Protein AF-A0A0J9XE32-F1 (afdb_monomer)

Foldseek 3Di:
DDDDQDDLVVQVVLQVLLAAQDDDLVLVVQLQVQLLVLVLVDPWKKWKWKAFLVRHTSDTDISDPDDDVVNVLQQQQQFVVCSVPVGGLCSVLSVQVVVVHDPCRVPVDPPNSSHGSFAQWGFHHHPPDPGGGIIIGMGIDHRNVSNVSSSVSSNVSCVVPPDDPPPPDPPPDPDDDDD

Secondary structure (DSSP, 8-state):
----PPPHHHHHHHHHHT-BS---HHHHHHHHHHHHHHHTTSSS--EEEEEETT--EEEEEESSTT--HHHHHHHHHHHHHHHHHSS-HHHHHHHHHHHT--HHHHHT-S-GGG---SS-EEEE-BTT-SS--EEEEEESS-HHHHHHHHHHHHHHHHHHHSPPP--------------

Structure (mmCIF, N/CA/C/O backbone):
data_AF-A0A0J9XE32-F1
#
_entry.id   AF-A0A0J9XE32-F1
#
loop_
_atom_site.group_PDB
_atom_site.id
_atom_site.type_symbol
_atom_site.label_atom_id
_atom_site.label_alt_id
_atom_site.label_comp_id
_atom_site.label_asym_id
_atom_site.label_entity_id
_atom_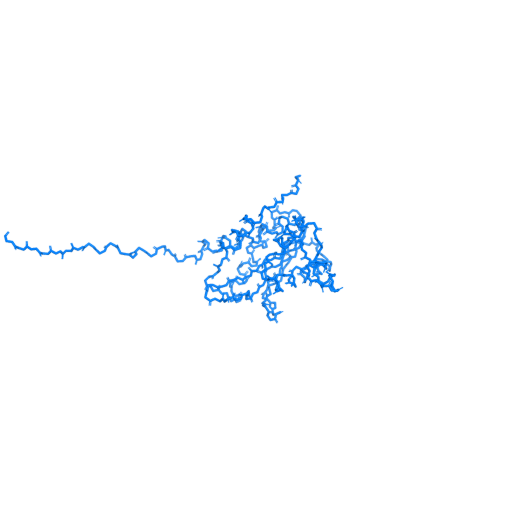site.label_seq_id
_atom_site.pdbx_PDB_ins_code
_atom_site.Cartn_x
_atom_site.Cartn_y
_atom_site.Cartn_z
_atom_site.occupancy
_atom_site.B_iso_or_equiv
_atom_site.auth_seq_id
_atom_site.auth_comp_id
_atom_site.auth_asym_id
_atom_site.auth_atom_id
_atom_site.pdbx_PDB_model_num
ATOM 1 N N . MET A 1 1 ? -7.257 -19.155 -11.453 1.00 47.78 1 MET A N 1
ATOM 2 C CA . MET A 1 1 ? -7.876 -17.815 -11.567 1.00 47.78 1 MET A CA 1
ATOM 3 C C . MET A 1 1 ? -6.963 -16.941 -12.404 1.00 47.78 1 MET A C 1
ATOM 5 O O . MET A 1 1 ? -5.784 -16.857 -12.076 1.00 47.78 1 MET A O 1
ATOM 9 N N . SER A 1 2 ? -7.477 -16.369 -13.491 1.00 56.41 2 SER A N 1
ATOM 10 C CA . SER A 1 2 ? -6.761 -15.374 -14.296 1.00 56.41 2 SER A CA 1
ATOM 11 C C . SER A 1 2 ? -6.426 -14.144 -13.448 1.00 56.41 2 SER A C 1
ATOM 13 O O . SER A 1 2 ? -7.140 -13.831 -12.496 1.00 56.41 2 SER A O 1
ATOM 15 N N . VAL A 1 3 ? -5.322 -13.470 -13.774 1.00 61.78 3 VAL A N 1
ATOM 16 C CA . VAL A 1 3 ? -4.983 -12.165 -13.189 1.00 61.78 3 VAL A CA 1
ATOM 17 C C . VAL A 1 3 ? -6.120 -11.203 -13.528 1.00 61.78 3 VAL A C 1
ATOM 19 O O . VAL A 1 3 ? -6.464 -11.070 -14.702 1.00 61.78 3 VAL A O 1
ATOM 22 N N . VAL A 1 4 ? -6.711 -10.560 -12.522 1.00 79.94 4 VAL A N 1
ATOM 23 C CA . VAL A 1 4 ? -7.659 -9.468 -12.762 1.00 79.94 4 VAL A CA 1
ATOM 24 C C . VAL A 1 4 ? -6.835 -8.209 -13.009 1.00 79.94 4 VAL A C 1
ATOM 26 O O . VAL A 1 4 ? -6.137 -7.745 -12.109 1.00 79.94 4 VAL A O 1
ATOM 29 N N . ASP A 1 5 ? -6.870 -7.682 -14.232 1.00 83.50 5 ASP A N 1
ATOM 30 C CA . ASP A 1 5 ? -6.337 -6.347 -14.512 1.00 83.50 5 ASP A CA 1
ATOM 31 C C . ASP A 1 5 ? -7.473 -5.338 -14.318 1.00 83.50 5 ASP A C 1
ATOM 33 O O . ASP A 1 5 ? -8.546 -5.485 -14.906 1.00 83.50 5 ASP A O 1
ATOM 37 N N . PHE A 1 6 ? -7.269 -4.354 -13.444 1.00 91.44 6 PHE A N 1
ATOM 38 C CA . PHE A 1 6 ? -8.257 -3.304 -13.218 1.00 91.44 6 PHE A CA 1
ATOM 39 C C . PHE A 1 6 ? -8.023 -2.148 -14.181 1.00 91.44 6 PHE A C 1
ATOM 41 O O . PHE A 1 6 ? -6.897 -1.680 -14.358 1.00 91.44 6 PHE A O 1
ATOM 48 N N . GLU A 1 7 ? -9.113 -1.630 -14.738 1.00 95.75 7 GLU A N 1
ATOM 49 C CA . GLU A 1 7 ? -9.101 -0.381 -15.489 1.00 95.75 7 GLU A CA 1
ATOM 50 C C . GLU A 1 7 ? -8.669 0.797 -14.597 1.00 95.75 7 GLU A C 1
ATOM 52 O O . GLU A 1 7 ? -8.909 0.807 -13.387 1.00 95.75 7 GLU A O 1
ATOM 57 N N . LEU A 1 8 ? -8.043 1.818 -15.194 1.00 97.62 8 LEU A N 1
ATOM 58 C CA . LEU A 1 8 ? -7.530 2.977 -14.447 1.00 97.62 8 LEU A CA 1
ATOM 59 C C . LEU A 1 8 ? -8.635 3.690 -13.662 1.00 97.62 8 LEU A C 1
ATOM 61 O O . LEU A 1 8 ? -8.416 4.010 -12.499 1.00 97.62 8 LEU A O 1
ATOM 65 N N . ASP A 1 9 ? -9.829 3.826 -14.240 1.00 97.88 9 ASP A N 1
ATOM 66 C CA . ASP A 1 9 ? -10.981 4.459 -13.588 1.00 97.88 9 ASP A CA 1
ATOM 67 C C . ASP A 1 9 ? -11.441 3.696 -12.334 1.00 97.88 9 ASP A C 1
ATOM 69 O O . ASP A 1 9 ? -11.928 4.293 -11.374 1.00 97.88 9 ASP A O 1
ATOM 73 N N . VAL A 1 10 ? -11.277 2.368 -12.315 1.00 97.81 10 VAL A N 1
ATOM 74 C CA . VAL A 1 10 ? -11.580 1.539 -11.138 1.00 97.81 10 VAL A CA 1
ATOM 75 C C . VAL A 1 10 ? -10.552 1.802 -10.043 1.00 97.81 10 VAL A C 1
ATOM 77 O O . VAL A 1 10 ? -10.911 2.019 -8.888 1.00 97.81 10 VAL A O 1
ATOM 80 N N . LEU A 1 11 ? -9.270 1.847 -10.405 1.00 98.19 11 LEU A N 1
ATOM 81 C CA . LEU A 1 11 ? -8.189 2.146 -9.465 1.00 98.19 11 LEU A CA 1
ATOM 82 C C . LEU A 1 11 ? -8.252 3.593 -8.945 1.00 98.19 11 LEU A C 1
ATOM 84 O O . LEU A 1 11 ? -7.931 3.835 -7.783 1.00 98.19 11 LEU A O 1
ATOM 88 N N . A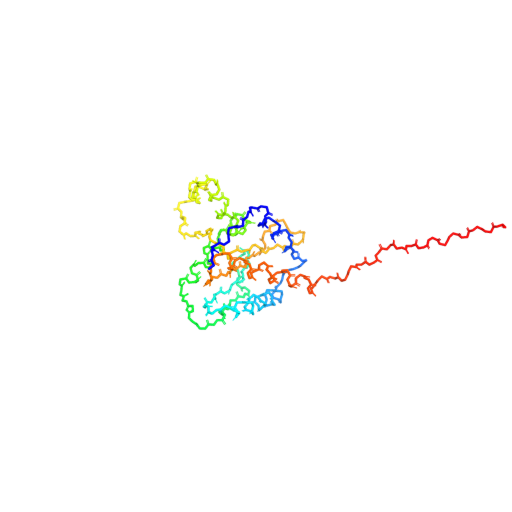SP A 1 12 ? -8.707 4.542 -9.767 1.00 98.12 12 ASP A N 1
ATOM 89 C CA . ASP A 1 12 ? -9.006 5.914 -9.348 1.00 98.12 12 ASP A CA 1
ATOM 90 C C . ASP A 1 12 ? -10.110 5.947 -8.291 1.00 98.12 12 ASP A C 1
ATOM 92 O O . ASP A 1 12 ? -9.919 6.551 -7.233 1.00 98.12 12 ASP A O 1
ATOM 96 N N . LYS A 1 13 ? -11.220 5.237 -8.522 1.00 98.38 13 LYS A N 1
ATOM 97 C CA . LYS A 1 13 ? -12.291 5.107 -7.524 1.00 98.38 13 LYS A CA 1
ATOM 98 C C . LYS A 1 13 ? -11.789 4.474 -6.233 1.00 98.38 13 LYS A C 1
ATOM 100 O O . LYS A 1 13 ? -12.100 4.981 -5.160 1.00 98.38 13 LYS A O 1
ATOM 105 N N . HIS A 1 14 ? -10.966 3.425 -6.323 1.00 98.44 14 HIS A N 1
ATOM 106 C CA . HIS A 1 14 ? -10.387 2.795 -5.137 1.00 98.44 14 HIS A CA 1
ATOM 107 C C . HIS A 1 14 ? -9.630 3.808 -4.271 1.00 98.44 14 HIS A C 1
ATOM 109 O O . HIS A 1 14 ? -9.852 3.860 -3.067 1.00 98.44 14 HIS A O 1
ATOM 115 N N . GLU A 1 15 ? -8.767 4.632 -4.872 1.00 98.31 15 GLU A N 1
ATOM 116 C CA . GLU A 1 15 ? -7.989 5.635 -4.136 1.00 98.31 15 GLU A CA 1
ATOM 117 C C . GLU A 1 15 ? -8.839 6.812 -3.614 1.00 98.31 15 GLU A C 1
ATOM 119 O O . GLU A 1 15 ? -8.505 7.387 -2.576 1.00 98.31 15 GLU A O 1
ATOM 124 N N . GLN A 1 16 ? -9.926 7.174 -4.307 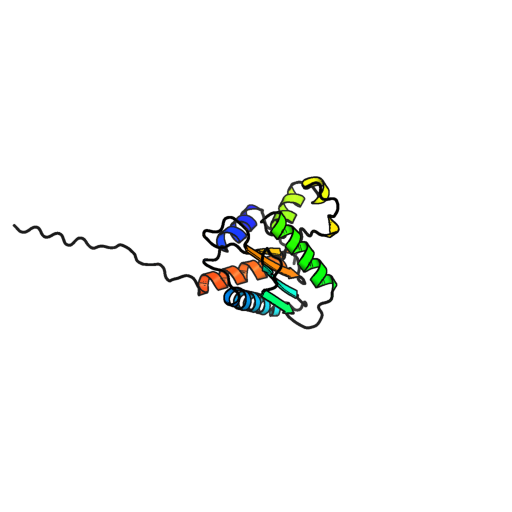1.00 97.44 16 GLN A N 1
ATOM 125 C CA . GLN A 1 16 ? -10.847 8.249 -3.903 1.00 97.44 16 GLN A CA 1
ATOM 126 C C . GLN A 1 16 ? -11.770 7.841 -2.746 1.00 97.44 16 GLN A C 1
ATOM 128 O O . GLN A 1 16 ? -12.047 8.652 -1.862 1.00 97.44 16 GLN A O 1
ATOM 133 N N . GLU A 1 17 ? -12.233 6.590 -2.729 1.00 97.88 17 GLU A N 1
ATOM 134 C CA . GLU A 1 17 ? -13.123 6.056 -1.689 1.00 97.88 17 GLU A CA 1
ATOM 135 C C . GLU A 1 17 ? -12.416 5.843 -0.342 1.00 97.88 17 GLU A C 1
ATOM 137 O O . GLU A 1 17 ? -13.078 5.710 0.686 1.00 97.88 17 GLU A O 1
ATOM 142 N N . THR A 1 18 ? -11.080 5.817 -0.326 1.00 98.06 18 THR A N 1
ATOM 143 C CA . THR A 1 18 ? -10.280 5.464 0.856 1.00 98.06 18 THR A CA 1
ATOM 144 C C . THR A 1 18 ? -9.546 6.644 1.501 1.00 98.06 18 THR A C 1
ATOM 146 O O . THR A 1 18 ? -8.481 6.468 2.093 1.00 98.06 18 THR A O 1
ATOM 149 N N . ILE A 1 19 ? -10.072 7.865 1.377 1.00 98.06 19 ILE A N 1
ATOM 150 C CA . ILE A 1 19 ? -9.506 9.049 2.046 1.00 98.06 19 ILE A CA 1
ATOM 151 C C . ILE A 1 19 ? -9.949 9.067 3.516 1.00 98.06 19 ILE A C 1
ATOM 153 O O . ILE A 1 19 ? -11.142 9.169 3.811 1.00 98.06 19 ILE A O 1
ATOM 157 N N . LEU A 1 20 ? -8.984 9.013 4.436 1.00 98.06 20 LEU A N 1
ATOM 158 C CA . LEU A 1 20 ? -9.222 8.998 5.881 1.00 98.06 20 LEU A CA 1
ATOM 159 C C . LEU A 1 20 ? -9.564 10.398 6.419 1.00 98.06 20 LEU A C 1
ATOM 161 O O . LEU A 1 20 ? -9.166 11.419 5.856 1.00 98.06 20 LEU A O 1
ATOM 165 N N . SER A 1 21 ? -10.284 10.458 7.539 1.00 96.81 21 SER A N 1
ATOM 166 C CA . SER A 1 21 ? -10.531 11.702 8.285 1.00 96.81 21 SER A CA 1
ATOM 167 C C . SER A 1 21 ? -9.322 12.132 9.123 1.00 96.81 21 SER A C 1
ATOM 169 O O . SER A 1 21 ? -9.065 13.325 9.253 1.00 96.81 21 SER A O 1
ATOM 171 N N . SER A 1 22 ? -8.565 11.173 9.656 1.00 96.81 22 SER A N 1
ATOM 172 C CA . SER A 1 22 ? -7.325 11.371 10.410 1.00 96.81 22 SER A CA 1
ATOM 173 C C . SER A 1 22 ? -6.402 10.158 10.240 1.00 96.81 22 SER A C 1
ATOM 175 O O . SER A 1 22 ? -6.826 9.099 9.773 1.00 96.81 22 SER A O 1
ATOM 177 N N . PHE A 1 23 ? -5.122 10.307 10.586 1.00 98.06 23 PHE A N 1
ATOM 178 C CA . PHE A 1 23 ? -4.164 9.202 10.580 1.00 98.06 23 PHE A CA 1
ATOM 179 C C . PHE A 1 23 ? -3.138 9.375 11.704 1.00 98.06 23 PHE A C 1
ATOM 181 O O . PHE A 1 23 ? -2.449 10.391 11.768 1.00 98.06 23 PHE A O 1
ATOM 188 N N . ASN A 1 24 ? -3.050 8.388 12.595 1.00 97.44 24 ASN A N 1
ATOM 189 C CA . ASN A 1 24 ? -2.104 8.335 13.710 1.00 97.44 24 ASN A CA 1
ATOM 190 C C . ASN A 1 24 ? -1.646 6.877 13.948 1.00 97.44 24 ASN A C 1
ATOM 192 O O . ASN A 1 24 ? -1.938 5.991 13.142 1.00 97.44 24 ASN A O 1
ATOM 196 N N . ALA A 1 25 ? -0.912 6.629 15.037 1.00 98.12 25 ALA A N 1
ATOM 197 C CA . ALA A 1 25 ? -0.419 5.294 15.376 1.00 98.12 25 ALA A CA 1
ATOM 198 C C . ALA A 1 25 ? -1.550 4.275 15.627 1.00 98.12 25 ALA A C 1
ATOM 200 O O . ALA A 1 25 ? -1.446 3.146 15.151 1.00 98.12 25 ALA A O 1
ATOM 201 N N . ASP A 1 26 ? -2.638 4.674 16.292 1.00 98.31 26 ASP A N 1
ATOM 202 C CA . ASP A 1 26 ? -3.784 3.797 16.573 1.00 98.31 26 ASP A CA 1
ATOM 203 C C . ASP A 1 26 ? -4.501 3.396 15.279 1.00 98.31 26 ASP A C 1
ATOM 205 O O . ASP A 1 26 ? -4.731 2.211 15.032 1.00 98.31 26 ASP A O 1
ATOM 209 N N . VAL A 1 27 ? -4.750 4.371 14.391 1.00 98.44 27 VAL A N 1
ATOM 210 C CA . VAL A 1 27 ? -5.319 4.129 13.054 1.00 98.44 27 VAL A CA 1
ATOM 211 C C . VAL A 1 27 ? -4.439 3.162 12.260 1.00 98.44 27 VAL A C 1
ATOM 213 O O . VAL A 1 27 ? -4.942 2.236 11.625 1.00 98.44 27 VAL A O 1
ATOM 216 N N . ALA A 1 28 ? -3.116 3.347 12.295 1.00 98.69 28 ALA A N 1
ATOM 217 C CA . ALA A 1 28 ? -2.187 2.460 11.603 1.00 98.69 28 ALA A CA 1
ATOM 218 C C . ALA A 1 28 ? -2.181 1.042 12.191 1.00 98.69 28 ALA A C 1
ATOM 220 O O . ALA A 1 28 ? -2.134 0.075 11.429 1.00 98.69 28 ALA A O 1
ATOM 221 N N . PHE A 1 29 ? -2.248 0.896 13.515 1.00 98.75 29 PHE A N 1
ATOM 222 C CA . PHE A 1 29 ? -2.299 -0.413 14.163 1.00 98.75 29 PHE A CA 1
ATOM 223 C C . PHE A 1 29 ? -3.591 -1.169 13.831 1.00 98.75 29 PHE A C 1
ATOM 225 O O . PHE A 1 29 ? -3.540 -2.356 13.490 1.00 98.75 29 PHE A O 1
ATOM 232 N N . GLU A 1 30 ? -4.737 -0.486 13.863 1.00 98.56 30 GLU A N 1
ATOM 233 C CA . GLU A 1 30 ? -6.031 -1.073 13.507 1.00 98.56 30 GLU A CA 1
ATOM 234 C C . GLU A 1 30 ? -6.075 -1.470 12.026 1.00 98.56 30 GLU A C 1
ATOM 236 O O . GLU A 1 30 ? -6.360 -2.627 11.707 1.00 98.56 30 GLU A O 1
ATOM 241 N N . LEU A 1 31 ? -5.699 -0.561 11.118 1.00 98.62 31 LEU A N 1
ATOM 242 C CA . LEU A 1 31 ? -5.625 -0.854 9.683 1.00 98.62 31 LEU A CA 1
ATOM 243 C C . LEU A 1 31 ? -4.673 -2.014 9.387 1.00 98.62 31 LEU A C 1
ATOM 245 O O . LEU A 1 31 ? -5.030 -2.932 8.647 1.00 98.62 31 LEU A O 1
ATOM 249 N N . GLY A 1 32 ? -3.474 -2.006 9.972 1.00 98.81 32 GLY A N 1
ATOM 250 C CA . GLY A 1 32 ? -2.499 -3.083 9.807 1.00 98.81 32 GLY A CA 1
ATOM 251 C C . GLY A 1 32 ? -3.044 -4.434 10.270 1.00 98.81 32 GLY A C 1
ATOM 252 O O . GLY A 1 32 ? -2.855 -5.449 9.592 1.00 98.81 32 GLY A O 1
ATOM 253 N N . SER A 1 33 ? -3.784 -4.440 11.380 1.00 98.75 33 SER A N 1
ATOM 254 C CA . SER A 1 33 ? -4.437 -5.635 11.922 1.00 98.75 33 SER A CA 1
ATOM 255 C C . SER A 1 33 ? -5.572 -6.136 11.024 1.00 98.75 33 SER A C 1
ATOM 257 O O . SER A 1 33 ? -5.622 -7.334 10.736 1.00 98.75 33 SER A O 1
ATOM 259 N N . LEU A 1 34 ? -6.421 -5.240 10.508 1.00 98.69 34 LEU A N 1
ATOM 260 C CA . LEU A 1 34 ? -7.487 -5.574 9.555 1.00 98.69 34 LEU A CA 1
ATOM 261 C C . LEU A 1 34 ? -6.917 -6.180 8.268 1.00 98.69 34 LEU A C 1
ATOM 263 O O . LEU A 1 34 ? -7.382 -7.226 7.815 1.00 98.69 34 LEU A O 1
ATOM 267 N N . ILE A 1 35 ? -5.870 -5.574 7.701 1.00 98.88 35 ILE A N 1
ATOM 268 C CA . ILE A 1 35 ? -5.199 -6.104 6.504 1.00 98.88 35 ILE A CA 1
ATOM 269 C C . ILE A 1 35 ? -4.631 -7.491 6.796 1.00 98.88 35 ILE A C 1
ATOM 271 O O . ILE A 1 35 ? -4.832 -8.419 6.010 1.00 98.88 35 ILE A O 1
ATOM 275 N N . ARG A 1 36 ? -3.950 -7.659 7.938 1.00 98.62 36 ARG A N 1
ATOM 276 C CA . ARG A 1 36 ? -3.411 -8.960 8.339 1.00 98.62 36 ARG A CA 1
ATOM 277 C C . ARG A 1 36 ? -4.518 -10.007 8.444 1.00 98.62 36 ARG A C 1
ATOM 279 O O . ARG A 1 36 ? -4.318 -11.111 7.947 1.00 98.62 36 ARG A O 1
ATOM 286 N N . GLN A 1 37 ? -5.659 -9.672 9.048 1.00 98.38 37 GLN A N 1
ATOM 287 C CA . GLN A 1 37 ? -6.799 -10.578 9.175 1.00 98.38 37 GLN A CA 1
ATOM 288 C C . GLN A 1 37 ? -7.312 -11.035 7.805 1.00 98.38 37 GLN A C 1
ATOM 290 O O . GLN A 1 37 ? -7.447 -12.238 7.596 1.00 98.38 37 GLN A O 1
ATOM 295 N N . ARG A 1 38 ? -7.487 -10.118 6.845 1.00 98.19 38 ARG A N 1
ATOM 296 C CA . ARG A 1 38 ? -7.863 -10.477 5.462 1.00 98.19 38 ARG A CA 1
ATOM 297 C C . ARG A 1 38 ? -6.817 -11.375 4.800 1.00 98.19 38 ARG A C 1
ATOM 299 O O . ARG A 1 38 ? -7.151 -12.330 4.109 1.00 98.19 38 ARG A O 1
ATOM 306 N N . CYS A 1 39 ? -5.532 -11.120 5.049 1.00 98.25 39 CYS A N 1
ATOM 307 C CA . CYS A 1 39 ? -4.450 -11.949 4.514 1.00 98.25 39 CYS A CA 1
ATOM 308 C C . CYS A 1 39 ? -4.445 -13.386 5.076 1.00 98.25 39 CYS A C 1
ATOM 310 O O . CYS A 1 39 ? -3.826 -14.262 4.472 1.00 98.25 39 CYS A O 1
ATOM 312 N N . LEU A 1 40 ? -5.103 -13.659 6.211 1.00 97.75 40 LEU A N 1
ATOM 313 C CA . LEU A 1 40 ? -5.198 -15.016 6.767 1.00 97.75 40 LEU A CA 1
ATOM 314 C C . LEU A 1 40 ? -6.132 -15.929 5.961 1.00 97.75 40 LEU A C 1
ATOM 316 O O . LEU A 1 40 ? -5.977 -17.147 6.040 1.00 97.75 40 LEU A O 1
ATOM 320 N N . GLU A 1 41 ? -7.031 -15.368 5.150 1.00 96.69 41 GLU A N 1
ATOM 321 C CA . GLU A 1 41 ? -7.916 -16.125 4.252 1.00 96.69 41 GLU A CA 1
ATOM 322 C C . GLU A 1 41 ? -7.148 -16.804 3.101 1.00 96.69 41 GLU A C 1
ATOM 324 O O . GLU A 1 41 ? -7.624 -17.768 2.503 1.00 96.69 41 GLU A O 1
ATOM 329 N N . TYR A 1 42 ? -5.925 -16.346 2.819 1.00 96.88 42 TYR A N 1
ATOM 330 C CA . TYR A 1 42 ? -5.058 -16.873 1.767 1.00 96.88 42 TYR A CA 1
ATOM 331 C C . TYR A 1 42 ? -4.014 -17.820 2.341 1.00 96.88 42 TYR A C 1
ATOM 333 O O . TYR A 1 42 ? -3.427 -17.531 3.378 1.00 96.88 42 TYR A O 1
ATOM 341 N N . SER A 1 43 ? -3.717 -18.929 1.658 1.00 96.44 43 SER A N 1
ATOM 342 C CA . SER A 1 43 ? -2.738 -19.910 2.143 1.00 96.44 43 SER A CA 1
ATOM 343 C C . SER A 1 43 ? -1.287 -19.409 2.112 1.00 96.44 43 SER A C 1
ATOM 345 O O . SER A 1 43 ? -0.450 -19.928 2.856 1.00 96.44 43 SER A O 1
ATOM 347 N N . GLN A 1 44 ? -0.996 -18.403 1.285 1.00 97.31 44 GLN A N 1
ATOM 348 C CA . GLN A 1 44 ? 0.334 -17.842 1.068 1.00 97.31 44 GLN A CA 1
ATOM 349 C C . GLN A 1 44 ? 0.802 -16.951 2.238 1.00 97.31 44 GLN A C 1
ATOM 351 O O . GLN A 1 44 ? -0.007 -16.255 2.860 1.00 97.31 44 GLN A O 1
ATOM 356 N N . PRO A 1 45 ? 2.110 -16.940 2.551 1.00 97.81 45 PRO A N 1
ATOM 357 C CA . PRO A 1 45 ? 2.692 -16.009 3.510 1.00 97.81 45 PRO A CA 1
ATOM 358 C C . PRO A 1 45 ? 2.772 -14.589 2.941 1.00 97.81 45 PRO A C 1
ATOM 360 O O . PRO A 1 45 ? 3.198 -14.389 1.807 1.00 97.81 45 PRO A O 1
ATOM 363 N N . VAL A 1 46 ? 2.370 -13.601 3.744 1.00 98.50 46 VAL A N 1
ATOM 364 C CA . VAL A 1 46 ? 2.263 -12.195 3.331 1.00 98.50 46 VAL A CA 1
ATOM 365 C C . VAL A 1 46 ? 2.942 -11.286 4.347 1.00 98.50 46 VAL A C 1
ATOM 367 O O . VAL A 1 46 ? 2.728 -11.430 5.551 1.00 98.50 46 VAL A O 1
ATOM 370 N N . THR A 1 47 ? 3.723 -10.322 3.867 1.00 98.75 47 THR A N 1
ATOM 371 C CA . THR A 1 47 ? 4.276 -9.217 4.659 1.00 98.75 47 THR A CA 1
ATOM 372 C C . THR A 1 47 ? 3.396 -7.982 4.498 1.00 98.75 47 THR A C 1
ATOM 374 O O . THR A 1 47 ? 3.049 -7.614 3.376 1.00 98.75 47 THR A O 1
ATOM 377 N N . ILE A 1 48 ? 3.065 -7.331 5.612 1.00 98.81 48 ILE A N 1
ATOM 378 C CA . ILE A 1 48 ? 2.280 -6.097 5.686 1.00 98.81 48 ILE A CA 1
ATOM 37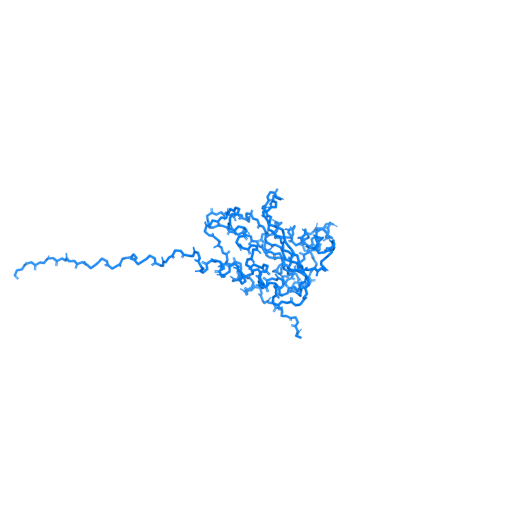9 C C . ILE A 1 48 ? 3.142 -5.020 6.335 1.00 98.81 48 ILE A C 1
ATOM 381 O O . ILE A 1 48 ? 3.771 -5.256 7.369 1.00 98.81 48 ILE A O 1
ATOM 385 N N . ASN A 1 49 ? 3.148 -3.823 5.759 1.00 98.81 49 ASN A N 1
ATOM 386 C CA . ASN A 1 49 ? 3.866 -2.689 6.307 1.00 98.81 49 ASN A CA 1
ATOM 387 C C . ASN A 1 49 ? 3.099 -1.377 6.128 1.00 98.81 49 ASN A C 1
ATOM 389 O O . ASN A 1 49 ? 2.538 -1.121 5.066 1.00 98.81 49 ASN A O 1
ATOM 393 N N . ILE A 1 50 ? 3.117 -0.536 7.160 1.00 98.88 50 ILE A N 1
ATOM 394 C CA . ILE A 1 50 ? 2.567 0.818 7.130 1.00 98.88 50 ILE A CA 1
ATOM 395 C C . ILE A 1 50 ? 3.660 1.775 7.582 1.00 98.88 50 ILE A C 1
ATOM 397 O O . ILE A 1 50 ? 4.195 1.638 8.685 1.00 98.88 50 ILE A O 1
ATOM 401 N N . THR A 1 51 ? 3.991 2.729 6.716 1.00 98.75 51 THR A N 1
ATOM 402 C CA . THR A 1 51 ? 5.115 3.650 6.904 1.00 98.75 51 THR A CA 1
ATOM 403 C C . THR A 1 51 ? 4.704 5.064 6.518 1.00 98.75 51 THR A C 1
ATOM 405 O O . THR A 1 51 ? 4.041 5.266 5.502 1.00 98.75 51 THR A O 1
ATOM 408 N N . LEU A 1 52 ? 5.082 6.050 7.325 1.00 98.56 52 LEU A N 1
ATOM 409 C CA . LEU A 1 52 ? 4.860 7.464 7.030 1.00 98.56 52 LEU A CA 1
ATOM 410 C C . LEU A 1 52 ? 5.708 7.949 5.849 1.00 98.56 52 LEU A C 1
ATOM 412 O O . LEU A 1 52 ? 6.723 7.351 5.496 1.00 98.56 52 LEU A O 1
ATOM 416 N N . ALA A 1 53 ? 5.338 9.090 5.266 1.00 97.75 53 ALA A N 1
ATOM 417 C CA . ALA A 1 53 ? 6.118 9.716 4.196 1.00 97.75 53 ALA A CA 1
ATOM 418 C C . ALA A 1 53 ? 7.561 10.067 4.619 1.00 97.75 53 ALA A C 1
ATOM 420 O O . ALA A 1 53 ? 8.464 10.071 3.786 1.00 97.75 53 ALA A O 1
ATOM 421 N N . ASN A 1 54 ? 7.800 10.290 5.918 1.00 96.69 54 ASN A N 1
ATOM 422 C CA . ASN A 1 54 ? 9.134 10.489 6.499 1.00 96.69 54 ASN A CA 1
ATOM 423 C C . ASN A 1 54 ? 9.895 9.174 6.785 1.00 96.69 54 ASN A C 1
ATOM 425 O O . ASN A 1 54 ? 10.941 9.212 7.424 1.00 96.69 54 ASN A O 1
ATOM 429 N N . GLN A 1 55 ? 9.379 8.028 6.327 1.00 96.62 55 GLN A N 1
ATOM 430 C CA . GLN A 1 55 ? 9.934 6.679 6.503 1.00 96.62 55 GLN A CA 1
ATOM 431 C C . GLN A 1 55 ? 9.830 6.087 7.918 1.00 96.62 55 GLN A C 1
ATOM 433 O O . GLN A 1 55 ? 10.326 4.985 8.155 1.00 96.62 55 GLN A O 1
ATOM 438 N N . GLN A 1 56 ? 9.142 6.745 8.856 1.00 98.25 56 GLN A N 1
ATOM 439 C CA . GLN A 1 56 ? 8.863 6.138 10.156 1.00 98.25 56 GLN A CA 1
ATOM 440 C C . GLN A 1 56 ? 7.847 4.997 10.012 1.00 98.25 56 GLN A C 1
ATOM 442 O O . GLN A 1 56 ? 6.730 5.194 9.528 1.00 98.25 56 GLN A O 1
ATOM 447 N N . VAL A 1 57 ? 8.231 3.799 10.451 1.00 98.62 57 VAL A N 1
ATOM 448 C CA . VAL A 1 57 ? 7.377 2.607 10.408 1.00 98.62 57 VAL A CA 1
ATOM 449 C C . VAL A 1 57 ? 6.385 2.643 11.566 1.00 98.62 57 VAL A C 1
ATOM 451 O O . VAL A 1 57 ? 6.786 2.734 12.724 1.00 98.62 57 VAL A O 1
ATOM 454 N N . PHE A 1 58 ? 5.093 2.550 11.253 1.00 98.62 58 PHE A N 1
ATOM 455 C CA . PHE A 1 58 ? 4.011 2.478 12.243 1.00 98.62 58 PHE A CA 1
ATOM 456 C C . PHE A 1 58 ? 3.507 1.048 12.448 1.00 98.62 58 PHE A C 1
ATOM 458 O O . PHE A 1 58 ? 3.062 0.702 13.536 1.00 98.62 58 PHE A O 1
ATOM 465 N N . PHE A 1 59 ? 3.592 0.201 11.419 1.00 98.81 59 PHE A N 1
ATOM 466 C CA . PHE A 1 59 ? 3.170 -1.194 11.506 1.00 98.81 59 PHE A CA 1
ATOM 467 C C . PHE A 1 59 ? 4.040 -2.081 10.617 1.00 98.81 59 PHE A C 1
ATOM 469 O O . PHE A 1 59 ? 4.326 -1.742 9.465 1.00 98.81 59 PHE A O 1
ATOM 476 N N . HIS A 1 60 ? 4.433 -3.244 11.126 1.00 98.56 60 HIS A N 1
ATOM 477 C CA . HIS A 1 60 ? 5.086 -4.287 10.343 1.00 98.56 60 HIS A CA 1
ATOM 478 C C . HIS A 1 60 ? 4.692 -5.654 10.897 1.00 98.56 60 HIS A C 1
ATOM 480 O O . HIS A 1 60 ? 4.916 -5.930 12.074 1.00 98.56 60 HIS A O 1
ATOM 486 N N . ALA A 1 61 ? 4.100 -6.504 10.063 1.00 98.25 61 ALA A N 1
ATOM 487 C CA . ALA A 1 61 ? 3.680 -7.833 10.483 1.00 98.25 61 ALA A CA 1
ATOM 488 C C . ALA A 1 61 ? 3.703 -8.829 9.328 1.00 98.25 61 ALA A C 1
ATOM 490 O O . ALA A 1 61 ? 3.633 -8.470 8.153 1.00 98.25 61 ALA A O 1
ATOM 491 N N . LEU A 1 62 ? 3.743 -10.104 9.699 1.00 98.19 62 LEU A N 1
ATOM 492 C CA . LEU A 1 62 ? 3.604 -11.232 8.792 1.00 98.19 62 LEU A CA 1
ATOM 493 C C . LEU A 1 62 ? 2.236 -11.880 9.027 1.00 98.19 62 LEU A C 1
ATOM 495 O O . LEU A 1 62 ? 1.793 -12.017 10.175 1.00 98.19 62 LEU A O 1
ATOM 499 N N . SER A 1 63 ? 1.549 -12.289 7.963 1.00 97.75 63 SER A N 1
ATOM 500 C CA . SER A 1 63 ? 0.275 -13.004 8.091 1.00 97.75 63 SER A CA 1
ATOM 501 C C . SER A 1 63 ? 0.488 -14.376 8.738 1.00 97.75 63 SER A C 1
ATOM 503 O O . SER A 1 63 ? -0.201 -14.720 9.697 1.00 97.75 63 SER A O 1
ATOM 505 N N . ARG A 1 64 ? 1.498 -15.122 8.279 1.00 96.81 64 ARG A N 1
ATOM 506 C CA . ARG A 1 64 ? 1.845 -16.487 8.707 1.00 96.81 64 ARG A CA 1
ATOM 507 C C . ARG A 1 64 ? 3.346 -16.763 8.492 1.00 96.81 64 ARG A C 1
ATOM 509 O O . ARG A 1 64 ? 3.996 -15.983 7.792 1.00 96.81 64 ARG A O 1
ATOM 516 N N . PRO A 1 65 ? 3.903 -17.858 9.047 1.00 96.94 65 PRO A N 1
ATOM 517 C CA . PRO A 1 65 ? 5.280 -18.271 8.768 1.00 96.94 65 PRO A CA 1
ATOM 518 C C . PRO A 1 65 ? 5.530 -18.500 7.270 1.00 96.94 65 PRO A C 1
ATOM 520 O O . PRO A 1 65 ? 4.645 -18.984 6.566 1.00 96.94 65 PRO A O 1
ATOM 523 N N . GLY A 1 66 ? 6.744 -18.197 6.798 1.00 94.75 66 GLY A N 1
ATOM 524 C CA . GLY A 1 66 ? 7.189 -18.508 5.431 1.00 94.75 66 GLY A CA 1
ATOM 525 C C . GLY A 1 66 ? 7.523 -17.308 4.539 1.00 94.75 66 GLY A C 1
ATOM 526 O O . GLY A 1 66 ? 7.908 -17.514 3.392 1.00 94.75 66 GLY A O 1
ATOM 527 N N . THR A 1 67 ? 7.410 -16.069 5.028 1.00 95.19 67 THR A N 1
ATOM 528 C CA . THR A 1 67 ? 7.956 -14.895 4.319 1.00 95.19 67 THR A CA 1
ATOM 529 C C . THR A 1 67 ? 9.482 -14.865 4.410 1.00 95.19 67 THR A C 1
ATOM 531 O O . THR A 1 67 ? 10.061 -15.412 5.351 1.00 95.19 67 THR A O 1
ATOM 534 N N . ASN A 1 68 ? 10.140 -14.165 3.490 1.00 94.00 68 ASN A N 1
ATOM 535 C CA . ASN A 1 68 ? 11.593 -13.995 3.490 1.00 94.00 68 ASN A CA 1
ATOM 536 C C . ASN A 1 68 ? 11.996 -12.541 3.168 1.00 94.00 68 ASN A C 1
ATOM 538 O O . ASN A 1 68 ? 11.150 -11.656 3.035 1.00 94.00 68 ASN A O 1
ATOM 542 N N . LEU A 1 69 ? 13.303 -12.286 3.061 1.00 95.25 69 LEU A N 1
ATOM 543 C CA . LEU A 1 69 ? 13.840 -10.943 2.827 1.00 95.25 69 LEU A CA 1
ATOM 544 C C . LEU A 1 69 ? 13.421 -10.344 1.471 1.00 95.25 69 LEU A C 1
ATOM 546 O O . LEU A 1 69 ? 13.295 -9.125 1.364 1.00 95.25 69 LEU A O 1
ATOM 550 N N . ASP A 1 70 ? 13.129 -11.165 0.459 1.00 97.06 70 ASP A N 1
ATOM 551 C CA . ASP A 1 70 ? 12.621 -10.682 -0.832 1.00 97.06 70 ASP A CA 1
ATOM 552 C C . ASP A 1 70 ? 11.279 -9.956 -0.662 1.00 97.06 70 ASP A C 1
ATOM 554 O O . ASP A 1 70 ? 11.069 -8.892 -1.248 1.00 97.06 70 ASP A O 1
ATOM 558 N N . ASN A 1 71 ? 10.400 -10.430 0.234 1.00 96.81 71 ASN A N 1
ATOM 559 C CA . ASN A 1 71 ? 9.152 -9.724 0.536 1.00 96.81 71 ASN A CA 1
ATOM 560 C C . ASN A 1 71 ? 9.418 -8.292 1.018 1.00 96.81 71 ASN A C 1
ATOM 562 O O . ASN A 1 71 ? 8.736 -7.367 0.575 1.00 96.81 71 ASN A O 1
ATOM 566 N N . GLN A 1 72 ? 10.435 -8.093 1.861 1.00 95.38 72 GLN A N 1
ATOM 567 C CA . GLN A 1 72 ? 10.831 -6.770 2.345 1.00 95.38 72 GLN A CA 1
ATOM 568 C C . GLN A 1 72 ? 11.384 -5.889 1.216 1.00 95.38 72 GLN A C 1
ATOM 570 O O . GLN A 1 72 ? 11.058 -4.700 1.153 1.00 95.38 72 GLN A O 1
ATOM 575 N N . HIS A 1 73 ? 12.157 -6.456 0.285 1.00 97.62 73 HIS A N 1
ATOM 576 C CA . HIS A 1 73 ? 12.598 -5.732 -0.910 1.00 97.62 73 HIS A CA 1
ATOM 577 C C . HIS A 1 73 ? 11.404 -5.272 -1.759 1.00 97.62 73 HIS A C 1
ATOM 579 O O . HIS A 1 73 ? 11.342 -4.104 -2.156 1.00 97.62 73 HIS A O 1
ATOM 585 N N . TRP A 1 74 ? 10.405 -6.133 -1.976 1.00 98.12 74 TRP A N 1
ATOM 586 C CA . TRP A 1 74 ? 9.166 -5.751 -2.664 1.00 98.12 74 TRP A CA 1
ATOM 587 C C . TRP A 1 74 ? 8.401 -4.641 -1.940 1.00 98.12 74 TRP A C 1
ATOM 589 O O . TRP A 1 74 ? 7.949 -3.702 -2.597 1.00 98.12 74 TRP A O 1
ATOM 599 N N . ILE A 1 75 ? 8.285 -4.712 -0.610 1.00 98.50 75 ILE A N 1
ATOM 600 C CA . ILE A 1 75 ? 7.646 -3.674 0.214 1.00 98.50 75 ILE A CA 1
ATOM 601 C C . ILE A 1 75 ? 8.305 -2.312 -0.032 1.00 98.50 75 ILE A C 1
ATOM 603 O O . ILE A 1 75 ? 7.619 -1.361 -0.414 1.00 98.50 75 ILE A O 1
ATOM 607 N N . GLN A 1 76 ? 9.631 -2.228 0.088 1.00 98.31 76 GLN A N 1
ATOM 608 C CA . GLN A 1 76 ? 10.371 -0.975 -0.102 1.00 98.31 76 GLN A CA 1
ATOM 609 C C . GLN A 1 76 ? 10.212 -0.412 -1.520 1.00 98.31 76 GLN A C 1
ATOM 611 O O . GLN A 1 76 ? 10.044 0.794 -1.712 1.00 98.31 76 GLN A O 1
ATOM 616 N N . ARG A 1 77 ? 10.238 -1.280 -2.536 1.00 98.62 77 ARG A N 1
ATOM 617 C CA . ARG A 1 77 ? 10.089 -0.869 -3.939 1.00 98.62 77 ARG A CA 1
ATOM 618 C C . ARG A 1 77 ? 8.692 -0.329 -4.244 1.00 98.62 77 ARG A C 1
ATOM 620 O O . ARG A 1 77 ? 8.557 0.679 -4.939 1.00 98.62 77 ARG A O 1
ATOM 627 N N . LYS A 1 78 ? 7.650 -0.970 -3.704 1.00 98.69 78 LYS A N 1
ATOM 628 C CA . LYS A 1 78 ? 6.258 -0.504 -3.817 1.00 98.69 78 LYS A CA 1
ATOM 629 C C . LYS A 1 78 ? 6.078 0.838 -3.096 1.00 98.69 78 LYS A C 1
ATOM 631 O O . LYS A 1 78 ? 5.449 1.738 -3.646 1.00 98.69 78 LYS A O 1
ATOM 636 N N . GLN A 1 79 ? 6.687 1.008 -1.920 1.00 98.69 79 GLN A N 1
ATOM 637 C CA . GLN A 1 79 ? 6.665 2.270 -1.169 1.00 98.69 79 GLN A CA 1
ATOM 638 C C . GLN A 1 79 ? 7.279 3.430 -1.937 1.00 98.69 79 GLN A C 1
ATOM 640 O O . GLN A 1 79 ? 6.643 4.475 -2.055 1.00 98.69 79 GLN A O 1
ATOM 645 N N . ARG A 1 80 ? 8.475 3.240 -2.504 1.00 98.50 80 ARG A N 1
ATOM 646 C CA . ARG A 1 80 ? 9.146 4.276 -3.302 1.00 98.50 80 ARG A CA 1
ATOM 647 C C . ARG A 1 80 ? 8.292 4.730 -4.483 1.00 98.50 80 ARG A C 1
ATOM 649 O O . ARG A 1 80 ? 8.184 5.929 -4.721 1.00 98.50 80 ARG A O 1
ATOM 656 N N . THR A 1 81 ? 7.634 3.800 -5.179 1.00 98.56 81 THR A N 1
ATOM 657 C CA . THR A 1 81 ? 6.684 4.141 -6.249 1.00 98.56 81 THR A CA 1
ATOM 658 C C . THR A 1 81 ? 5.539 4.998 -5.719 1.00 98.56 81 THR A C 1
ATOM 660 O O . THR A 1 81 ? 5.266 6.066 -6.265 1.00 98.56 81 THR A O 1
ATOM 663 N N . VAL A 1 82 ? 4.882 4.572 -4.640 1.00 98.75 82 VAL A N 1
ATOM 664 C CA . VAL A 1 82 ? 3.715 5.298 -4.121 1.00 98.75 82 VAL A CA 1
ATOM 665 C C . VAL A 1 82 ? 4.094 6.683 -3.605 1.00 98.75 82 VAL A C 1
ATOM 667 O O . VAL A 1 82 ? 3.422 7.653 -3.945 1.00 98.75 82 VAL A O 1
ATOM 670 N N . LEU A 1 83 ? 5.179 6.799 -2.838 1.00 98.31 83 LEU A N 1
ATOM 671 C CA . LEU A 1 83 ? 5.640 8.080 -2.298 1.00 98.31 83 LEU A CA 1
ATOM 672 C C . LEU A 1 83 ? 6.075 9.047 -3.404 1.00 98.31 83 LEU A C 1
ATOM 674 O O . LEU A 1 83 ? 5.767 10.232 -3.326 1.00 98.31 83 LEU A O 1
ATOM 678 N N . ARG A 1 84 ? 6.746 8.556 -4.455 1.00 97.81 84 ARG A N 1
ATOM 679 C CA . ARG A 1 84 ? 7.217 9.404 -5.560 1.00 97.81 84 ARG A CA 1
ATOM 680 C C . ARG A 1 84 ? 6.085 9.908 -6.452 1.00 97.81 84 ARG A C 1
ATOM 682 O O . ARG A 1 84 ? 6.123 11.055 -6.883 1.00 97.81 84 ARG A O 1
ATOM 689 N N . PHE A 1 85 ? 5.123 9.048 -6.786 1.00 97.81 85 PHE A N 1
ATOM 690 C CA . PHE A 1 85 ? 4.087 9.365 -7.780 1.00 97.81 85 PHE A CA 1
ATOM 691 C C . PHE A 1 85 ? 2.737 9.726 -7.166 1.00 97.81 85 PHE A C 1
ATOM 693 O O . PHE A 1 85 ? 1.826 10.129 -7.885 1.00 97.81 85 PHE A O 1
ATOM 700 N N . GLY A 1 86 ? 2.579 9.536 -5.857 1.00 98.12 86 GLY A N 1
ATOM 701 C CA . GLY A 1 86 ? 1.325 9.753 -5.152 1.00 98.12 86 GLY A CA 1
ATOM 702 C C . GLY A 1 86 ? 0.212 8.792 -5.566 1.00 98.12 86 GLY A C 1
ATOM 703 O O . GLY A 1 86 ? -0.938 9.043 -5.248 1.00 98.12 86 GLY A O 1
ATOM 704 N N . ARG A 1 87 ? 0.491 7.711 -6.295 1.00 98.50 87 ARG A N 1
ATOM 705 C CA . ARG A 1 87 ? -0.523 6.766 -6.790 1.00 98.50 87 ARG A CA 1
ATOM 706 C C . ARG A 1 87 ? -0.209 5.362 -6.317 1.00 98.50 87 ARG A C 1
ATOM 708 O O . ARG A 1 87 ? 0.952 5.043 -6.062 1.00 98.50 87 ARG A O 1
ATOM 715 N N . SER A 1 88 ? -1.227 4.511 -6.232 1.00 98.69 88 SER A N 1
ATOM 716 C CA . SER A 1 88 ? -0.998 3.095 -5.961 1.00 98.69 88 SER A CA 1
ATOM 717 C C . SER A 1 88 ? -0.028 2.504 -6.990 1.00 98.69 88 SER A C 1
ATOM 719 O O . SER A 1 88 ? -0.047 2.820 -8.182 1.00 98.69 88 SER A O 1
ATOM 721 N N . SER A 1 89 ? 0.852 1.630 -6.515 1.00 98.69 89 SER A N 1
ATOM 722 C CA . SER A 1 89 ? 1.802 0.908 -7.372 1.00 98.69 89 SER A CA 1
ATOM 723 C C . SER A 1 89 ? 1.092 0.136 -8.489 1.00 98.69 89 SER A C 1
ATOM 725 O O . SER A 1 89 ? 1.607 0.087 -9.605 1.00 98.69 89 SER A O 1
ATOM 727 N N . PHE A 1 90 ? -0.121 -0.379 -8.227 1.00 98.31 90 PHE A N 1
ATOM 728 C CA . PHE A 1 90 ? -0.927 -1.050 -9.243 1.00 98.31 90 PHE A CA 1
ATOM 729 C C . PHE A 1 90 ? -1.398 -0.076 -10.327 1.00 98.31 90 PHE A C 1
ATOM 731 O O . PHE A 1 90 ? -1.224 -0.367 -11.507 1.00 98.31 90 PHE A O 1
ATOM 738 N N . TYR A 1 91 ? -1.899 1.107 -9.945 1.00 98.56 91 TYR A N 1
ATOM 739 C CA . TYR A 1 91 ? -2.280 2.159 -10.894 1.00 98.56 91 TYR A CA 1
ATOM 740 C C . TYR A 1 91 ? -1.120 2.526 -11.815 1.00 98.56 91 TYR A C 1
ATOM 742 O O . TYR A 1 91 ? -1.280 2.583 -13.035 1.00 98.56 91 TYR A O 1
ATOM 750 N N . MET A 1 92 ? 0.072 2.722 -11.245 1.00 98.38 92 MET A N 1
ATOM 751 C CA . MET A 1 92 ? 1.264 3.034 -12.033 1.00 98.38 92 MET A CA 1
ATOM 752 C C . MET A 1 92 ? 1.607 1.908 -13.012 1.00 98.38 92 MET A C 1
ATOM 754 O O . MET A 1 92 ? 1.908 2.187 -14.172 1.00 98.38 92 MET A O 1
ATOM 758 N N . GLY A 1 93 ? 1.501 0.648 -12.586 1.00 97.50 93 GLY A N 1
ATOM 759 C CA . GLY A 1 93 ? 1.704 -0.508 -13.459 1.00 97.50 93 GLY A CA 1
ATOM 760 C C . GLY A 1 93 ? 0.698 -0.574 -14.597 1.00 97.50 93 GLY A C 1
ATOM 761 O O . GLY A 1 93 ? 1.096 -0.708 -15.753 1.00 97.50 93 GLY A O 1
ATOM 762 N N . THR A 1 94 ? -0.591 -0.431 -14.293 1.00 97.44 94 THR A N 1
ATOM 763 C CA . THR A 1 94 ? -1.667 -0.429 -15.294 1.00 97.44 94 THR A CA 1
ATOM 764 C C . THR A 1 94 ? -1.484 0.712 -16.291 1.00 97.44 94 THR A C 1
ATOM 766 O O . THR A 1 94 ? -1.571 0.494 -17.499 1.00 97.44 94 THR A O 1
ATOM 769 N N . LYS A 1 95 ? -1.150 1.917 -15.817 1.00 97.69 95 LYS A N 1
ATOM 770 C CA . LYS A 1 95 ? -0.905 3.086 -16.673 1.00 97.69 95 LYS A CA 1
ATOM 771 C C . LYS A 1 95 ? 0.237 2.828 -17.651 1.00 97.69 95 LYS A C 1
ATOM 773 O O . LYS A 1 95 ? 0.095 3.092 -18.841 1.00 97.69 95 LYS A O 1
ATOM 778 N N . LEU A 1 96 ? 1.348 2.288 -17.157 1.00 96.88 96 LEU A N 1
ATOM 779 C CA . LEU A 1 96 ? 2.520 1.984 -17.973 1.00 96.88 96 LEU A CA 1
ATOM 780 C C . LEU A 1 96 ? 2.254 0.865 -18.986 1.00 96.88 96 LEU A C 1
ATOM 782 O O . LEU A 1 96 ? 2.612 1.024 -20.153 1.00 96.88 96 LEU A O 1
ATOM 786 N N . ARG A 1 97 ? 1.557 -0.210 -18.581 1.00 95.69 97 ARG A N 1
ATOM 787 C CA . ARG A 1 97 ? 1.130 -1.288 -19.492 1.00 95.69 97 ARG A CA 1
ATOM 788 C C . ARG A 1 97 ? 0.274 -0.746 -20.634 1.00 95.69 97 ARG A C 1
ATOM 790 O O . ARG A 1 97 ? 0.578 -1.017 -21.790 1.00 95.69 97 ARG A O 1
ATOM 797 N N . LYS A 1 98 ? -0.732 0.081 -20.328 1.00 95.81 98 LYS A N 1
ATOM 798 C CA . LYS A 1 98 ? -1.595 0.716 -21.342 1.00 95.81 98 LYS A CA 1
ATOM 799 C C . LYS A 1 98 ? -0.837 1.641 -22.292 1.00 95.81 98 LYS A C 1
ATOM 801 O O . LYS A 1 98 ? -1.227 1.787 -23.443 1.00 95.81 98 LYS A O 1
ATOM 806 N N . GLN A 1 99 ? 0.236 2.266 -21.815 1.00 96.25 99 GLN A N 1
ATOM 807 C CA . GLN A 1 99 ? 1.097 3.129 -22.624 1.00 96.25 99 GLN A CA 1
ATOM 808 C C . GLN A 1 99 ? 2.187 2.360 -23.385 1.00 96.25 99 GLN A C 1
ATOM 810 O O . GLN A 1 99 ? 2.905 2.976 -24.167 1.00 96.25 99 GLN A O 1
ATOM 815 N N . GLY A 1 100 ? 2.358 1.055 -23.139 1.00 96.50 100 GLY A N 1
ATOM 816 C CA . GLY A 1 100 ? 3.468 0.276 -23.692 1.00 96.50 100 GLY A CA 1
ATOM 817 C C . GLY A 1 100 ? 4.847 0.774 -23.240 1.00 96.50 100 GLY A C 1
ATOM 818 O O . GLY A 1 100 ? 5.816 0.651 -23.984 1.00 96.50 100 GLY A O 1
ATOM 819 N N . ARG A 1 101 ? 4.945 1.385 -22.049 1.00 96.44 101 ARG A N 1
ATOM 820 C CA . ARG A 1 101 ? 6.186 1.984 -21.523 1.00 96.44 101 ARG A CA 1
ATOM 821 C C . ARG A 1 101 ? 6.651 1.283 -20.257 1.00 96.44 101 ARG A C 1
ATOM 823 O O . ARG A 1 101 ? 5.863 0.710 -19.512 1.00 96.44 101 ARG A O 1
ATOM 830 N N . THR A 1 102 ? 7.944 1.389 -19.979 1.00 95.19 102 THR A N 1
ATOM 831 C CA . THR A 1 102 ? 8.537 0.992 -18.696 1.00 95.19 102 THR A CA 1
ATOM 832 C C . THR A 1 102 ? 8.625 2.193 -17.760 1.00 95.19 102 THR A C 1
ATOM 834 O O . THR A 1 102 ? 8.554 3.339 -18.201 1.00 95.19 102 THR A O 1
ATOM 837 N N . ILE A 1 103 ? 8.815 1.960 -16.458 1.00 94.88 103 ILE A N 1
ATOM 838 C CA . ILE A 1 103 ? 8.979 3.057 -15.493 1.00 94.88 103 ILE A CA 1
ATOM 839 C C . ILE A 1 103 ? 10.228 3.908 -15.800 1.00 94.88 103 ILE A C 1
ATOM 841 O O . ILE A 1 103 ? 10.187 5.132 -15.689 1.00 94.88 103 ILE A O 1
ATOM 845 N N . GLU A 1 104 ? 11.304 3.266 -16.261 1.00 95.06 104 GLU A N 1
ATOM 846 C CA . GLU A 1 104 ? 12.543 3.908 -16.708 1.00 95.06 104 GLU A CA 1
ATOM 847 C C . GLU A 1 104 ? 12.277 4.855 -17.880 1.00 95.06 104 GLU A C 1
ATOM 849 O O . GLU A 1 104 ? 12.536 6.053 -17.787 1.00 95.06 104 GLU A O 1
ATOM 854 N N . THR A 1 105 ? 11.693 4.340 -18.964 1.00 95.44 105 THR A N 1
ATOM 855 C CA . THR A 1 105 ? 11.448 5.126 -20.183 1.00 95.44 105 THR A CA 1
ATOM 856 C C . THR A 1 105 ? 10.354 6.175 -19.993 1.00 95.44 105 THR A C 1
ATOM 858 O O . THR A 1 105 ? 10.364 7.207 -20.664 1.00 95.44 105 THR A O 1
ATOM 861 N N . ALA A 1 106 ? 9.397 5.937 -19.091 1.00 95.19 106 ALA A N 1
ATOM 862 C CA . ALA A 1 106 ? 8.321 6.869 -18.776 1.00 95.19 106 ALA A CA 1
ATOM 863 C C . ALA A 1 106 ? 8.777 8.072 -17.953 1.00 95.19 106 ALA A C 1
ATOM 865 O O . ALA A 1 106 ? 8.345 9.192 -18.229 1.00 95.19 106 ALA A O 1
ATOM 866 N N . PHE A 1 107 ? 9.643 7.838 -16.965 1.00 95.00 107 PHE A N 1
ATOM 867 C CA . PHE A 1 107 ? 9.965 8.823 -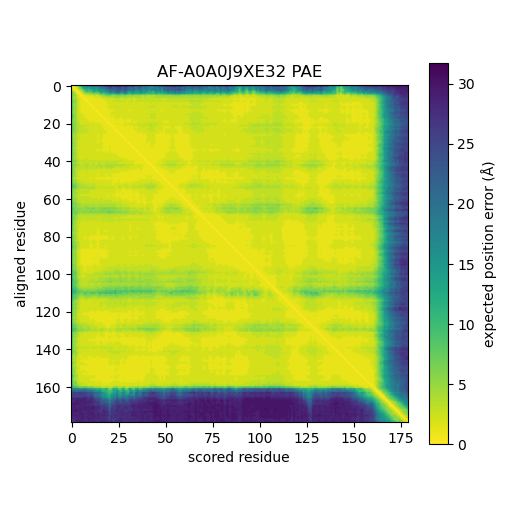15.929 1.00 95.00 107 PHE A CA 1
ATOM 868 C C . PHE A 1 107 ? 11.466 9.111 -15.788 1.00 95.00 107 PHE A C 1
ATOM 870 O O . PHE A 1 107 ? 11.867 9.752 -14.818 1.00 95.00 107 PHE A O 1
ATOM 877 N N . GLN A 1 108 ? 12.285 8.649 -16.739 1.00 94.00 108 GLN A N 1
ATOM 878 C CA . GLN A 1 108 ? 13.741 8.848 -16.788 1.00 94.00 108 GLN A CA 1
ATOM 879 C C . GLN A 1 108 ? 14.450 8.367 -15.507 1.00 94.00 108 GLN A C 1
ATOM 881 O O . GLN A 1 108 ? 15.371 9.004 -14.997 1.00 94.00 108 GLN A O 1
ATOM 886 N N . ILE A 1 109 ? 13.991 7.236 -14.961 1.00 92.88 109 ILE A N 1
ATOM 887 C CA . ILE A 1 109 ? 14.524 6.637 -13.731 1.00 92.88 109 ILE A CA 1
ATOM 888 C C . ILE A 1 109 ? 15.677 5.705 -14.076 1.00 92.88 109 ILE A C 1
ATOM 890 O O . ILE A 1 109 ? 15.453 4.653 -14.664 1.00 92.88 109 ILE A O 1
ATOM 894 N N . ARG A 1 110 ? 16.894 6.070 -13.662 1.00 90.06 110 ARG A N 1
ATOM 895 C CA . ARG A 1 110 ? 18.099 5.251 -13.876 1.00 90.06 110 ARG A CA 1
ATOM 896 C C . ARG A 1 110 ? 18.190 4.073 -12.904 1.00 90.06 110 ARG A C 1
ATOM 898 O O . ARG A 1 110 ? 18.680 3.014 -13.259 1.00 90.06 110 ARG A O 1
ATOM 905 N N . ASP A 1 111 ? 17.689 4.249 -11.688 1.00 91.25 111 ASP A N 1
ATOM 906 C CA . ASP A 1 111 ? 17.682 3.279 -10.592 1.00 91.25 111 ASP A CA 1
ATOM 907 C C . ASP A 1 111 ? 16.344 2.521 -10.508 1.00 91.25 111 ASP A C 1
ATOM 909 O O . ASP A 1 111 ? 15.751 2.378 -9.438 1.00 91.25 111 ASP A O 1
ATOM 913 N N . TYR A 1 112 ? 15.827 2.052 -11.647 1.00 89.50 112 TYR A N 1
ATOM 914 C CA . TYR A 1 112 ? 14.472 1.491 -11.743 1.00 89.50 112 TYR A CA 1
ATOM 915 C C . TYR A 1 112 ? 14.246 0.258 -10.851 1.00 89.50 112 TYR A C 1
ATOM 917 O O . TYR A 1 112 ? 13.114 0.005 -10.440 1.00 89.50 112 TYR A O 1
ATOM 925 N N . GLU A 1 113 ? 15.305 -0.470 -10.489 1.00 92.62 113 GLU A N 1
ATOM 926 C CA . GLU A 1 113 ? 15.258 -1.589 -9.541 1.00 92.62 113 GLU A CA 1
ATOM 927 C C . GLU A 1 113 ? 14.778 -1.162 -8.148 1.00 92.62 113 GLU A C 1
ATOM 929 O O . GLU A 1 113 ? 14.156 -1.954 -7.439 1.00 92.62 113 GLU A O 1
ATOM 934 N N . GLN A 1 114 ? 14.967 0.106 -7.767 1.00 94.94 114 GLN A N 1
ATOM 935 C CA . GLN A 1 114 ? 14.441 0.639 -6.511 1.00 94.94 114 GLN A CA 1
ATOM 936 C C . GLN A 1 114 ? 12.921 0.820 -6.528 1.00 94.94 114 GLN A C 1
ATOM 938 O O . GLN A 1 114 ? 12.328 1.052 -5.478 1.00 94.94 114 GLN A O 1
ATOM 943 N N . TYR A 1 115 ? 12.270 0.688 -7.681 1.00 97.75 115 TYR A N 1
ATOM 944 C CA . TYR A 1 115 ? 10.839 0.898 -7.840 1.00 97.75 115 TYR A CA 1
ATOM 945 C C . TYR A 1 115 ? 10.144 -0.396 -8.257 1.00 97.75 115 TYR A C 1
ATOM 947 O O . TYR A 1 115 ? 10.707 -1.276 -8.916 1.00 97.75 115 TYR A O 1
ATOM 955 N N . SER A 1 116 ? 8.884 -0.525 -7.853 1.00 97.44 116 SER A N 1
ATOM 956 C CA . SER A 1 116 ? 8.002 -1.591 -8.318 1.00 97.44 116 SER A CA 1
ATOM 957 C C . SER A 1 116 ? 6.653 -1.011 -8.700 1.00 97.44 116 SER A C 1
ATOM 959 O O . SER A 1 116 ? 6.070 -0.221 -7.957 1.00 97.44 116 SER A O 1
ATOM 961 N N . VAL A 1 117 ? 6.157 -1.420 -9.863 1.00 96.75 117 VAL A N 1
ATOM 962 C CA . VAL A 1 117 ? 4.827 -1.064 -10.378 1.00 96.75 117 VAL A CA 1
ATOM 963 C C . VAL A 1 117 ? 3.872 -2.263 -10.338 1.00 96.75 117 VAL A C 1
ATOM 965 O O . VAL A 1 117 ? 2.882 -2.318 -11.061 1.00 96.75 117 VAL A O 1
ATOM 968 N N . HIS A 1 118 ? 4.188 -3.246 -9.493 1.00 96.50 118 HIS A N 1
ATOM 969 C CA . HIS A 1 118 ? 3.283 -4.335 -9.145 1.00 96.50 118 HIS A CA 1
ATOM 970 C C . HIS A 1 118 ? 2.395 -3.903 -7.982 1.00 96.50 118 HIS A C 1
ATOM 972 O O . HIS A 1 118 ? 2.874 -3.244 -7.059 1.00 96.50 118 HIS A O 1
ATOM 978 N N . GLY A 1 119 ? 1.126 -4.308 -8.014 1.00 97.00 119 GLY A N 1
ATOM 979 C CA . GLY A 1 119 ? 0.157 -4.007 -6.963 1.00 97.00 119 GLY A CA 1
ATOM 980 C C . GLY A 1 119 ? 0.591 -4.435 -5.559 1.00 97.00 119 GLY A C 1
ATOM 981 O O . GLY A 1 119 ? 1.431 -5.319 -5.380 1.00 97.00 119 GLY A O 1
ATOM 982 N N . GLY A 1 120 ? 0.035 -3.752 -4.557 1.00 98.00 120 GLY A N 1
ATOM 983 C CA . GLY A 1 120 ? 0.348 -3.948 -3.140 1.00 98.00 120 GLY A CA 1
ATOM 984 C C . GLY A 1 120 ? 0.958 -2.743 -2.441 1.00 98.00 120 GLY A C 1
ATOM 985 O O . GLY A 1 120 ? 1.079 -2.767 -1.236 1.00 98.00 120 GLY A O 1
ATOM 986 N N . GLY A 1 121 ? 1.347 -1.685 -3.144 1.00 98.81 121 GLY A N 1
ATOM 987 C CA . GLY A 1 121 ? 1.609 -0.368 -2.553 1.00 98.81 121 GLY A CA 1
ATOM 988 C C . GLY A 1 121 ? 0.414 0.556 -2.752 1.00 98.81 121 GLY A C 1
ATOM 989 O O . GLY A 1 121 ? -0.007 0.737 -3.900 1.00 98.81 121 GLY A O 1
ATOM 990 N N . PHE A 1 122 ? -0.080 1.165 -1.673 1.00 98.94 122 PHE A N 1
ATOM 991 C CA . PHE A 1 122 ? -1.284 1.995 -1.654 1.00 98.94 122 PHE A CA 1
ATOM 992 C C . PHE A 1 122 ? -1.073 3.286 -0.829 1.00 98.94 122 PHE A C 1
ATOM 994 O O . PHE A 1 122 ? -0.547 3.215 0.287 1.00 98.94 122 PHE A O 1
ATOM 1001 N N . PRO A 1 123 ? -1.452 4.469 -1.347 1.00 98.81 123 PRO A N 1
ATOM 1002 C CA . PRO A 1 123 ? -1.253 5.744 -0.656 1.00 98.81 123 PRO A CA 1
ATOM 1003 C C . PRO A 1 123 ? -2.236 5.943 0.502 1.00 98.81 123 PRO A C 1
ATOM 1005 O O . PRO A 1 123 ? -3.438 5.738 0.351 1.00 98.81 123 PRO A O 1
ATOM 1008 N N . ILE A 1 124 ? -1.736 6.435 1.633 1.00 98.81 124 ILE A N 1
ATOM 1009 C CA . ILE A 1 124 ? -2.555 6.919 2.748 1.00 98.81 124 ILE A CA 1
ATOM 1010 C C . ILE A 1 124 ? -2.789 8.412 2.545 1.00 98.81 124 ILE A C 1
ATOM 1012 O O . ILE A 1 124 ? -1.841 9.199 2.463 1.00 98.81 124 ILE A O 1
ATOM 1016 N N . ARG A 1 125 ? -4.062 8.799 2.472 1.00 98.62 125 ARG A N 1
ATOM 1017 C CA . ARG A 1 125 ? -4.501 10.189 2.329 1.00 98.62 125 ARG A CA 1
ATOM 1018 C C . ARG A 1 125 ? -5.395 10.577 3.487 1.00 98.62 125 ARG A C 1
ATOM 1020 O O . ARG A 1 125 ? -6.221 9.778 3.922 1.00 98.62 125 ARG A O 1
ATOM 1027 N N . VAL A 1 126 ? -5.254 11.822 3.920 1.00 98.31 126 VAL A N 1
ATOM 1028 C CA . VAL A 1 126 ? -6.069 12.417 4.977 1.00 98.31 126 VAL A CA 1
ATOM 1029 C C . VAL A 1 126 ? -6.767 13.647 4.419 1.00 98.31 126 VAL A C 1
ATOM 1031 O O . VAL A 1 126 ? -6.153 14.465 3.732 1.00 98.31 126 VAL A O 1
ATOM 1034 N N . ARG A 1 127 ? -8.066 13.778 4.692 1.00 96.94 127 ARG A N 1
ATOM 1035 C CA . ARG A 1 127 ? -8.868 14.928 4.268 1.00 96.94 127 ARG A CA 1
ATOM 1036 C C . ARG A 1 127 ? -8.233 16.231 4.763 1.00 96.94 127 ARG A C 1
ATOM 1038 O O . ARG A 1 127 ? -7.832 16.331 5.915 1.00 96.94 127 ARG A O 1
ATOM 1045 N N . GLY A 1 128 ? -8.149 17.227 3.885 1.00 96.81 128 GLY A N 1
ATOM 1046 C CA . GLY A 1 128 ? -7.510 18.511 4.196 1.00 96.81 128 GLY A CA 1
ATOM 1047 C C . GLY A 1 128 ? -5.980 18.499 4.105 1.00 96.81 128 GLY A C 1
ATOM 1048 O O . GLY A 1 128 ? -5.368 19.538 4.314 1.00 96.81 128 GLY A O 1
ATOM 1049 N N . THR A 1 129 ? -5.360 17.366 3.758 1.00 97.06 129 THR A N 1
ATOM 1050 C CA . THR A 1 129 ? -3.931 17.289 3.427 1.00 97.06 129 THR A CA 1
ATOM 1051 C C . THR A 1 129 ? -3.759 17.120 1.920 1.00 97.06 129 THR A C 1
ATOM 1053 O O . THR A 1 129 ? -4.397 16.262 1.315 1.00 97.06 129 THR A O 1
ATOM 1056 N N . GLU A 1 130 ? -2.901 17.935 1.305 1.00 94.06 130 GLU A N 1
ATOM 1057 C CA . GLU A 1 130 ? -2.659 17.903 -0.145 1.00 94.06 130 GLU A CA 1
ATOM 1058 C C . GLU A 1 130 ? -1.889 16.643 -0.583 1.00 94.06 130 GLU A C 1
ATOM 1060 O O . GLU A 1 130 ? -2.152 16.065 -1.637 1.00 94.06 130 GLU A O 1
ATOM 1065 N N . GLY A 1 131 ? -0.946 16.196 0.249 1.00 94.62 131 GLY A N 1
ATOM 1066 C CA . GLY A 1 131 ? -0.033 15.099 -0.057 1.00 94.62 131 GLY A CA 1
ATOM 1067 C C . GLY A 1 131 ? -0.429 13.738 0.518 1.00 94.62 131 GLY A C 1
ATOM 1068 O O . GLY A 1 131 ? -1.306 13.595 1.370 1.00 94.62 131 GLY A O 1
ATOM 1069 N N . VAL A 1 132 ? 0.300 12.715 0.068 1.00 98.31 132 VAL A N 1
ATOM 1070 C CA . VAL A 1 132 ? 0.303 11.385 0.688 1.00 98.31 132 VAL A CA 1
ATOM 1071 C C . VAL A 1 132 ? 1.036 11.471 2.029 1.00 98.31 132 VAL A C 1
ATOM 1073 O O . VAL A 1 132 ? 2.197 11.869 2.071 1.00 98.31 132 VAL A O 1
ATOM 1076 N N . VAL A 1 133 ? 0.373 11.082 3.122 1.00 98.50 133 VAL A N 1
ATOM 1077 C CA . VAL A 1 133 ? 0.954 11.145 4.481 1.00 98.50 133 VAL A CA 1
ATOM 1078 C C . VAL A 1 133 ? 1.724 9.877 4.856 1.00 98.50 133 VAL A C 1
ATOM 1080 O O . VAL A 1 133 ? 2.552 9.883 5.765 1.00 98.50 133 VAL A O 1
ATOM 1083 N N . GLY A 1 134 ? 1.475 8.784 4.139 1.00 98.62 134 GLY A N 1
ATOM 1084 C CA . GLY A 1 134 ? 2.119 7.495 4.347 1.00 98.62 134 GLY A CA 1
ATOM 1085 C C . GLY A 1 134 ? 1.716 6.480 3.287 1.00 98.62 134 GLY A C 1
ATOM 1086 O O . GLY A 1 134 ? 0.965 6.779 2.361 1.00 98.62 134 GLY A O 1
ATOM 1087 N N . VAL A 1 135 ? 2.218 5.263 3.418 1.00 98.88 135 VAL A N 1
ATOM 1088 C CA . VAL A 1 135 ? 1.976 4.166 2.486 1.00 98.88 135 VAL A CA 1
ATOM 1089 C C . VAL A 1 135 ? 1.669 2.896 3.249 1.00 98.88 135 VAL A C 1
ATOM 1091 O O . VAL A 1 135 ? 2.367 2.544 4.200 1.00 98.88 135 VAL A O 1
ATOM 1094 N N . ILE A 1 136 ? 0.661 2.182 2.759 1.00 98.94 136 ILE A N 1
ATOM 1095 C CA . ILE A 1 136 ? 0.426 0.780 3.079 1.00 98.94 136 ILE A CA 1
ATOM 1096 C C . ILE A 1 136 ? 1.076 -0.054 1.980 1.00 98.94 136 ILE A C 1
ATOM 1098 O O . ILE A 1 136 ? 0.867 0.196 0.792 1.00 98.94 136 ILE A O 1
ATOM 1102 N N . ALA A 1 137 ? 1.871 -1.038 2.372 1.00 98.81 137 ALA A N 1
ATOM 1103 C CA . ALA A 1 137 ? 2.521 -1.969 1.475 1.00 98.81 137 ALA A CA 1
ATOM 1104 C C . ALA A 1 137 ? 2.234 -3.415 1.902 1.00 98.81 137 ALA A C 1
ATOM 1106 O O . ALA A 1 137 ? 2.384 -3.767 3.070 1.00 98.81 137 ALA A O 1
ATOM 1107 N N . VAL A 1 138 ? 1.845 -4.252 0.947 1.00 98.75 138 VAL A N 1
ATOM 1108 C CA . VAL A 1 138 ? 1.602 -5.688 1.094 1.00 98.75 138 VAL A CA 1
ATOM 1109 C C . VAL A 1 138 ? 2.419 -6.430 0.041 1.00 98.75 138 VAL A C 1
ATOM 1111 O O . VAL A 1 138 ? 2.581 -5.949 -1.086 1.00 98.75 138 VAL A O 1
ATOM 1114 N N . SER A 1 139 ? 2.992 -7.571 0.416 1.00 98.50 139 SER A N 1
ATOM 1115 C CA . SER A 1 139 ? 3.774 -8.428 -0.475 1.00 98.50 139 SER A CA 1
ATOM 1116 C C . SER A 1 139 ? 3.602 -9.895 -0.104 1.00 98.50 139 SER A C 1
ATOM 1118 O O . SER A 1 139 ? 3.887 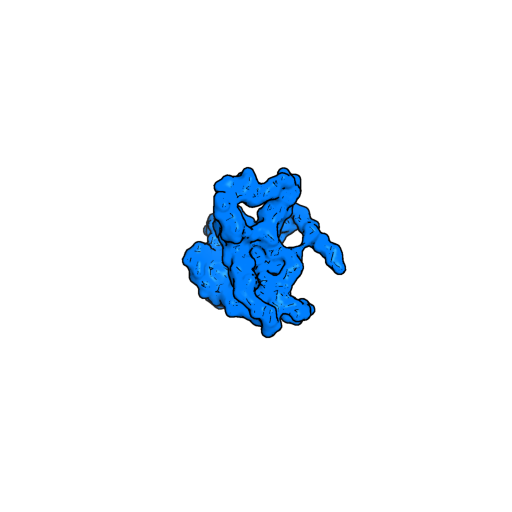-10.274 1.032 1.00 98.50 139 SER A O 1
ATOM 1120 N N . GLY A 1 140 ? 3.191 -10.722 -1.064 1.00 97.12 140 GLY A N 1
ATOM 1121 C CA . GLY A 1 140 ? 3.125 -12.180 -0.907 1.00 97.12 140 GLY A CA 1
ATOM 1122 C C . GLY A 1 140 ? 1.978 -12.840 -1.669 1.00 97.12 140 GLY A C 1
ATOM 1123 O O . GLY A 1 140 ? 1.998 -14.056 -1.863 1.00 97.12 140 GLY A O 1
ATOM 1124 N N . LEU A 1 141 ? 1.000 -12.060 -2.136 1.00 97.12 141 LEU A N 1
ATOM 1125 C CA . LEU A 1 141 ? -0.081 -12.541 -2.991 1.00 97.12 141 LEU A CA 1
ATOM 1126 C C . LEU A 1 141 ? 0.176 -12.180 -4.459 1.00 97.12 141 LEU A C 1
ATOM 1128 O O . LEU A 1 141 ? 1.175 -11.568 -4.840 1.00 97.12 141 LEU A O 1
ATOM 1132 N N . ARG A 1 142 ? -0.773 -12.563 -5.315 1.00 95.75 142 ARG A N 1
ATOM 1133 C CA . ARG A 1 142 ? -0.852 -12.035 -6.678 1.00 95.75 142 ARG A CA 1
ATOM 1134 C C . ARG A 1 142 ? -1.126 -10.527 -6.609 1.00 95.75 142 ARG A C 1
ATOM 1136 O O . ARG A 1 142 ? -1.852 -10.079 -5.730 1.00 95.75 142 ARG A O 1
ATOM 1143 N N . GLN A 1 143 ? -0.566 -9.747 -7.532 1.00 96.62 143 GLN A N 1
ATOM 1144 C CA . GLN A 1 143 ? -0.555 -8.277 -7.450 1.00 96.62 143 GLN A CA 1
ATOM 1145 C C . GLN A 1 143 ? -1.937 -7.613 -7.285 1.00 96.62 143 GLN A C 1
ATOM 1147 O O . GLN A 1 143 ? -2.056 -6.591 -6.613 1.00 96.62 143 GLN A O 1
ATOM 1152 N N . ASP A 1 144 ? -2.975 -8.190 -7.892 1.00 96.75 144 ASP A N 1
ATOM 1153 C CA . ASP A 1 144 ? -4.363 -7.748 -7.775 1.00 96.75 144 ASP A CA 1
ATOM 1154 C C . ASP A 1 144 ? -4.910 -7.991 -6.369 1.00 96.75 144 ASP A C 1
ATOM 1156 O O . ASP A 1 144 ? -5.561 -7.117 -5.806 1.00 96.75 144 ASP A O 1
ATOM 1160 N N . LEU A 1 145 ? -4.573 -9.133 -5.770 1.00 97.81 145 LEU A N 1
ATOM 1161 C CA . LEU A 1 145 ? -4.957 -9.475 -4.403 1.00 97.81 145 LEU A CA 1
ATOM 1162 C C . LEU A 1 145 ? -4.187 -8.644 -3.376 1.00 97.81 145 LEU A C 1
ATOM 1164 O O . LEU A 1 145 ? -4.803 -8.124 -2.453 1.00 97.81 145 LEU A O 1
ATOM 1168 N N . ASP A 1 146 ? -2.878 -8.450 -3.571 1.00 98.31 146 ASP A N 1
ATOM 1169 C CA . ASP A 1 146 ? -2.056 -7.551 -2.746 1.00 98.31 146 ASP A CA 1
ATOM 1170 C C . ASP A 1 146 ? -2.670 -6.134 -2.696 1.00 98.31 146 ASP A C 1
ATOM 1172 O O . ASP A 1 146 ? -2.666 -5.485 -1.652 1.00 98.31 146 ASP A O 1
ATOM 1176 N N . HIS A 1 147 ? -3.215 -5.640 -3.816 1.00 98.56 147 HIS A N 1
ATOM 1177 C CA . HIS A 1 147 ? -3.931 -4.360 -3.863 1.00 98.56 147 HIS A CA 1
ATOM 1178 C C . HIS A 1 147 ? -5.298 -4.429 -3.171 1.00 98.56 147 HIS A C 1
ATOM 1180 O O . HIS A 1 147 ? -5.630 -3.546 -2.377 1.00 98.56 147 HIS A O 1
ATOM 1186 N N . LEU A 1 148 ? -6.098 -5.456 -3.474 1.00 98.25 148 LEU A N 1
ATOM 1187 C CA . LEU A 1 148 ? -7.467 -5.586 -2.970 1.00 98.25 148 LEU A CA 1
ATOM 1188 C C . LEU A 1 148 ? -7.526 -5.715 -1.450 1.00 98.25 148 LEU A C 1
ATOM 1190 O O . LEU A 1 148 ? -8.336 -5.029 -0.834 1.00 98.25 148 LEU A O 1
ATOM 1194 N N . VAL A 1 149 ? -6.650 -6.510 -0.828 1.00 98.56 149 VAL A N 1
ATOM 1195 C CA . VAL A 1 149 ? -6.672 -6.671 0.638 1.00 98.56 149 VAL A CA 1
ATOM 1196 C C . VAL A 1 149 ? -6.447 -5.344 1.367 1.00 98.56 149 VAL A C 1
ATOM 1198 O O . VAL A 1 149 ? -7.015 -5.135 2.437 1.00 98.56 149 VAL A O 1
ATOM 1201 N N . ILE A 1 150 ? -5.671 -4.426 0.777 1.00 98.81 150 ILE A N 1
ATOM 1202 C CA . ILE A 1 150 ? -5.471 -3.077 1.315 1.00 98.81 150 ILE A CA 1
ATOM 1203 C C . ILE A 1 150 ? -6.729 -2.230 1.123 1.00 98.81 150 ILE A C 1
ATOM 1205 O O . ILE A 1 150 ? -7.234 -1.649 2.083 1.00 98.81 150 ILE A O 1
ATOM 1209 N N . TYR A 1 151 ? -7.232 -2.163 -0.112 1.00 98.75 151 TYR A N 1
ATOM 1210 C CA . TYR A 1 151 ? -8.407 -1.362 -0.459 1.00 98.75 151 TYR A CA 1
ATOM 1211 C C 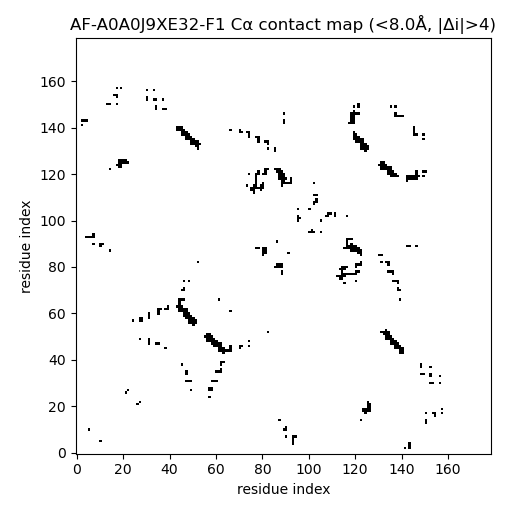. TYR A 1 151 ? -9.636 -1.761 0.369 1.00 98.75 151 TYR A C 1
ATOM 1213 O O . TYR A 1 151 ? -10.311 -0.909 0.947 1.00 98.75 151 TYR A O 1
ATOM 1221 N N . GLU A 1 152 ? -9.899 -3.059 0.486 1.00 98.56 152 GLU A N 1
ATOM 1222 C CA . GLU A 1 152 ? -11.041 -3.572 1.234 1.00 98.56 152 GLU A CA 1
ATOM 1223 C C . GLU A 1 152 ? -10.903 -3.343 2.744 1.00 98.56 152 GLU A C 1
ATOM 1225 O O . GLU A 1 152 ? -11.893 -3.021 3.401 1.00 98.56 152 GLU A O 1
ATOM 1230 N N . ALA A 1 153 ? -9.691 -3.455 3.303 1.00 98.69 153 ALA A N 1
ATOM 1231 C CA . ALA A 1 153 ? -9.450 -3.135 4.709 1.00 98.69 153 ALA A CA 1
ATOM 1232 C C . ALA A 1 153 ? -9.656 -1.641 4.998 1.00 98.69 153 ALA A C 1
ATOM 1234 O O . ALA A 1 153 ? -10.299 -1.298 5.988 1.00 98.69 153 ALA A O 1
ATOM 1235 N N . LEU A 1 154 ? -9.179 -0.756 4.115 1.00 98.62 154 LEU A N 1
ATOM 1236 C CA . LEU A 1 154 ? -9.422 0.686 4.218 1.00 98.62 154 LEU A CA 1
ATOM 1237 C C . LEU A 1 154 ? -10.918 1.010 4.155 1.00 98.62 154 LEU A C 1
ATOM 1239 O O . LEU A 1 154 ? -11.406 1.793 4.967 1.00 98.62 154 LEU A O 1
ATOM 1243 N N . LYS A 1 155 ? -11.665 0.387 3.235 1.00 98.25 155 LYS A N 1
ATOM 1244 C CA . LYS A 1 155 ? -13.123 0.568 3.157 1.00 98.25 155 LYS A CA 1
ATOM 1245 C C . LYS A 1 155 ? -13.841 0.095 4.407 1.00 98.25 155 LYS A C 1
ATOM 1247 O O . LYS A 1 155 ? -14.712 0.809 4.895 1.00 98.25 155 LYS A O 1
ATOM 1252 N N . ALA A 1 156 ? -13.479 -1.078 4.922 1.00 97.88 156 ALA A N 1
ATOM 1253 C CA . ALA A 1 156 ? -14.058 -1.605 6.151 1.00 97.88 156 ALA A CA 1
ATOM 1254 C C . ALA A 1 156 ? -13.773 -0.678 7.343 1.00 97.88 156 ALA A C 1
ATOM 1256 O O . ALA A 1 156 ? -14.696 -0.329 8.075 1.00 97.88 156 ALA A O 1
ATOM 1257 N N . TYR A 1 157 ? -12.527 -0.217 7.482 1.00 98.12 157 TYR A N 1
ATOM 1258 C CA . TYR A 1 157 ? -12.129 0.729 8.523 1.00 98.12 157 TYR A CA 1
ATOM 1259 C C . TYR A 1 157 ? -12.922 2.036 8.443 1.00 98.12 157 TYR A C 1
ATOM 1261 O O . TYR A 1 157 ? -13.473 2.489 9.443 1.00 98.12 157 TYR A O 1
ATOM 1269 N N . ILE A 1 158 ? -13.027 2.625 7.248 1.00 97.06 158 ILE A N 1
ATOM 1270 C CA . ILE A 1 158 ? -13.774 3.870 7.037 1.00 97.06 158 ILE A CA 1
ATOM 1271 C C . ILE A 1 158 ? -15.258 3.668 7.342 1.00 97.06 158 ILE A C 1
ATOM 1273 O O . ILE A 1 158 ? -15.843 4.503 8.019 1.00 97.06 158 ILE A O 1
ATOM 1277 N N . ALA A 1 159 ? -15.870 2.572 6.890 1.00 95.94 159 ALA A N 1
ATOM 1278 C CA . ALA A 1 159 ? -17.277 2.292 7.167 1.00 95.94 159 ALA A CA 1
ATOM 1279 C C . ALA A 1 159 ? -17.557 2.124 8.671 1.00 95.94 159 ALA A C 1
ATOM 1281 O O . ALA A 1 159 ? -18.596 2.571 9.147 1.00 95.94 159 ALA A O 1
ATOM 1282 N N . ALA A 1 160 ? -16.628 1.523 9.420 1.00 94.81 160 ALA A N 1
ATOM 1283 C CA . ALA A 1 160 ? -16.744 1.353 10.868 1.00 94.81 160 ALA A CA 1
ATOM 1284 C C . ALA A 1 160 ? -16.500 2.652 11.663 1.00 94.81 160 ALA A C 1
ATOM 1286 O O . ALA A 1 160 ? -17.016 2.791 12.768 1.00 94.81 160 ALA A O 1
ATOM 1287 N N . ASN A 1 161 ? -15.734 3.597 11.105 1.00 88.94 161 ASN A N 1
ATOM 1288 C CA . ASN A 1 161 ? -15.273 4.810 11.792 1.00 88.94 161 ASN A CA 1
ATOM 1289 C C . ASN A 1 161 ? -15.818 6.118 11.185 1.00 88.94 161 ASN A C 1
ATOM 1291 O O . ASN A 1 161 ? -15.372 7.212 11.542 1.00 88.94 161 ASN A O 1
ATOM 1295 N N . GLN A 1 162 ? -16.781 6.042 10.263 1.00 72.94 162 GLN A N 1
ATOM 1296 C CA . GLN A 1 162 ? -17.514 7.219 9.809 1.00 72.94 162 GLN A CA 1
ATOM 1297 C C . GLN A 1 162 ? -18.452 7.698 10.926 1.00 72.94 162 GLN A C 1
ATOM 1299 O O . GLN A 1 162 ? -19.186 6.886 11.494 1.00 72.94 162 GLN A O 1
ATOM 1304 N N . PRO A 1 163 ? -18.484 9.007 11.243 1.00 54.47 163 PRO A N 1
ATOM 1305 C CA . PRO A 1 163 ? -19.555 9.535 12.073 1.00 54.47 163 PRO A CA 1
ATOM 1306 C C . PRO A 1 163 ? -20.891 9.249 11.376 1.00 54.47 163 PRO A C 1
ATOM 1308 O O . PRO A 1 163 ? -20.993 9.386 10.153 1.00 54.47 163 PRO A O 1
ATOM 1311 N N . ALA A 1 164 ? -21.905 8.841 12.147 1.00 49.72 164 ALA A N 1
ATOM 1312 C CA . ALA A 1 164 ? -23.261 8.662 11.633 1.00 49.72 164 ALA A CA 1
ATOM 1313 C C . ALA A 1 164 ? -23.672 9.902 10.819 1.00 49.72 164 ALA A C 1
ATOM 1315 O O . ALA A 1 164 ? -23.301 11.015 11.210 1.00 49.72 164 ALA A O 1
ATOM 1316 N N . PRO A 1 165 ? -24.410 9.748 9.703 1.00 50.03 165 PRO A N 1
ATOM 1317 C CA . PRO A 1 165 ? -24.831 10.891 8.908 1.00 50.03 165 PRO A CA 1
ATOM 1318 C C . PRO A 1 165 ? -25.549 11.889 9.816 1.00 50.03 165 PRO A C 1
ATOM 1320 O O . PRO A 1 165 ? -26.581 11.580 10.410 1.00 50.03 165 PRO A O 1
ATOM 1323 N N . THR A 1 166 ? -24.967 13.080 9.961 1.00 49.31 166 THR A N 1
ATOM 1324 C CA . THR A 1 166 ? -25.571 14.162 10.725 1.00 49.31 166 THR A CA 1
ATOM 1325 C C . THR A 1 166 ? -26.873 14.532 10.028 1.00 49.31 166 THR A C 1
ATOM 1327 O O . THR A 1 166 ? -26.852 15.121 8.947 1.00 49.31 166 THR A O 1
ATOM 1330 N N . THR A 1 167 ? -28.013 14.185 10.623 1.00 49.28 167 THR A N 1
ATOM 1331 C CA . THR A 1 167 ? -29.335 14.660 10.196 1.00 49.28 167 THR A CA 1
ATOM 1332 C C . THR A 1 167 ? -29.439 16.158 10.498 1.00 49.28 167 THR A C 1
ATOM 1334 O O . THR A 1 167 ? -30.098 16.578 11.444 1.00 49.28 167 THR A O 1
ATOM 1337 N N . ALA A 1 168 ? -2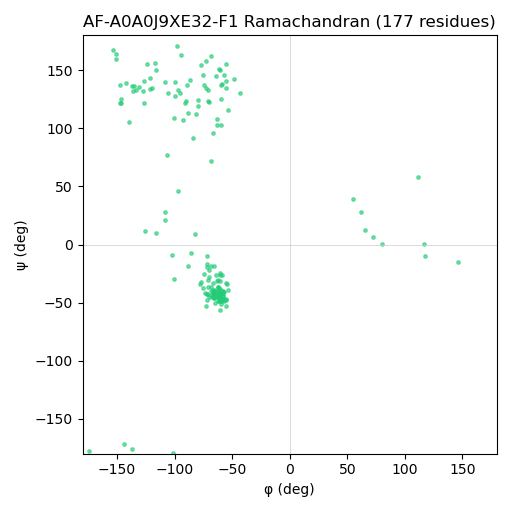8.728 16.987 9.739 1.00 46.94 168 ALA A N 1
ATOM 1338 C CA . ALA A 1 168 ? -28.802 18.434 9.841 1.00 46.94 168 ALA A CA 1
ATOM 1339 C C . ALA A 1 168 ? -29.842 18.954 8.839 1.00 46.94 168 ALA A C 1
ATOM 1341 O O . ALA A 1 168 ? -29.590 18.990 7.639 1.00 46.94 168 ALA A O 1
ATOM 1342 N N . GLY A 1 169 ? -31.000 19.381 9.357 1.00 45.06 169 GLY A N 1
ATOM 1343 C CA . GLY A 1 169 ? -31.845 20.371 8.684 1.00 45.06 169 GLY A CA 1
ATOM 1344 C C . GLY A 1 169 ? -33.194 19.898 8.139 1.00 45.06 169 GLY A C 1
ATOM 1345 O O . GLY A 1 169 ? -33.486 20.129 6.974 1.00 45.06 169 GLY A O 1
ATOM 1346 N N . ILE A 1 170 ? -34.072 19.348 8.985 1.00 49.75 170 ILE A N 1
ATOM 1347 C CA . ILE A 1 170 ? -35.505 19.667 8.859 1.00 49.75 170 ILE A CA 1
ATOM 1348 C C . ILE A 1 170 ? -35.843 20.600 10.021 1.00 49.75 170 ILE A C 1
ATOM 1350 O O . ILE A 1 170 ? -36.404 20.195 11.037 1.00 49.75 170 ILE A O 1
ATOM 1354 N N . THR A 1 171 ? -35.454 21.869 9.902 1.00 47.81 171 THR A N 1
ATOM 1355 C CA . THR A 1 171 ? -36.097 22.933 10.673 1.00 47.81 171 THR A CA 1
ATOM 1356 C C . THR A 1 171 ? -37.529 23.037 10.163 1.00 47.81 171 THR A C 1
ATOM 1358 O O . THR A 1 171 ? -37.811 23.646 9.134 1.00 47.81 171 THR A O 1
ATOM 1361 N N . LYS A 1 172 ? -38.448 22.375 10.868 1.00 49.91 172 LYS A N 1
ATOM 1362 C CA . LYS A 1 172 ? -39.884 22.575 10.701 1.00 49.91 172 LYS A CA 1
ATOM 1363 C C . LYS A 1 172 ? -40.169 24.027 11.087 1.00 49.91 172 LYS A C 1
ATOM 1365 O O . LYS A 1 172 ? -40.139 24.366 12.266 1.00 49.91 172 LYS A O 1
ATOM 1370 N N . GLY A 1 173 ? -40.369 24.879 10.084 1.00 42.69 173 GLY A N 1
ATOM 1371 C CA . GLY A 1 173 ? -40.840 26.244 10.271 1.00 42.69 173 GLY A CA 1
ATOM 1372 C C . GLY A 1 173 ? -42.200 26.215 10.959 1.00 42.69 173 GLY A C 1
ATOM 1373 O O . GLY A 1 173 ? -43.208 25.894 10.337 1.00 42.69 173 GLY A O 1
ATOM 1374 N N . LEU A 1 174 ? -42.209 26.499 12.257 1.00 52.81 174 LEU A N 1
ATOM 1375 C CA . LEU A 1 174 ? -43.381 26.981 12.969 1.00 52.81 174 LEU A CA 1
ATOM 1376 C C . LEU A 1 174 ? -43.417 28.488 12.736 1.00 52.81 174 LEU A C 1
ATOM 1378 O O . LEU A 1 174 ? -42.779 29.237 13.467 1.00 52.81 174 LEU A O 1
ATOM 1382 N N . ASN A 1 175 ? -44.125 28.908 11.690 1.00 48.00 175 ASN A N 1
ATOM 1383 C CA . ASN A 1 175 ? -44.597 30.280 11.609 1.00 48.00 175 ASN A CA 1
ATOM 1384 C C . ASN A 1 175 ? -46.068 30.276 12.007 1.00 48.00 175 ASN A C 1
ATOM 1386 O O . ASN A 1 175 ? -46.924 29.778 11.276 1.00 48.00 175 ASN A O 1
ATOM 1390 N N . ASP A 1 176 ? -46.306 30.828 13.193 1.00 52.88 176 ASP A N 1
ATOM 1391 C CA . ASP A 1 176 ? -47.521 31.551 13.532 1.00 52.88 176 ASP A CA 1
ATOM 1392 C C . ASP A 1 176 ? -47.923 32.490 12.390 1.00 52.88 176 ASP A C 1
ATOM 1394 O O . ASP A 1 176 ? -47.137 33.339 11.970 1.00 52.88 176 ASP A O 1
ATOM 1398 N N . THR A 1 177 ? -49.188 32.419 11.992 1.00 50.44 177 THR A N 1
ATOM 1399 C CA . THR A 1 177 ? -49.976 33.623 11.723 1.00 50.44 177 THR A CA 1
ATOM 1400 C C . THR A 1 177 ? -51.371 33.387 12.264 1.00 50.44 177 THR A C 1
ATOM 1402 O O . THR A 1 177 ? -52.154 32.639 11.677 1.00 50.44 177 THR A O 1
ATOM 1405 N N . GLY A 1 178 ? -51.660 34.030 13.392 1.00 51.75 178 GLY A N 1
ATOM 1406 C CA . GLY A 1 178 ? -53.030 34.333 13.761 1.00 51.75 178 GLY A CA 1
ATOM 1407 C C . GLY A 1 178 ? -53.679 35.210 12.691 1.00 51.75 178 GLY A C 1
ATOM 1408 O O . GLY A 1 178 ? -53.025 36.108 12.160 1.00 51.75 178 GLY A O 1
ATOM 1409 N N . ILE A 1 179 ? -54.925 34.877 12.366 1.00 49.19 179 ILE A N 1
ATOM 1410 C CA . ILE A 1 179 ? -56.148 35.698 12.317 1.00 49.19 179 ILE A CA 1
ATOM 1411 C C . ILE A 1 179 ? -57.301 34.690 12.372 1.00 49.19 179 ILE A C 1
ATOM 1413 O O . ILE A 1 179 ? -5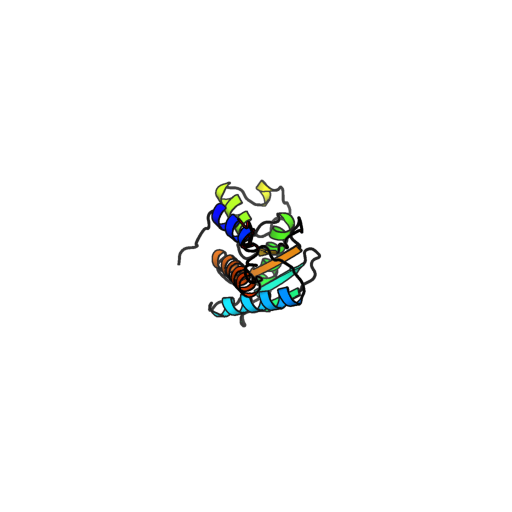7.207 33.663 11.663 1.00 49.19 179 ILE A O 1
#

InterPro domains:
  IPR005624 Corrinoid adenosyltransferase PduO/GlcC-like [PF03928] (23-154)
  IPR010371 YBR137W-like [PIRSF008757] (7-161)
  IPR010371 YBR137W-like [PTHR28255] (7-162)
  IPR038084 Corrinoid adenosyltransferase PduO/GlcC-like superfamily [G3DSA:3.30.450.150] (4-164)
  IPR038084 Corrinoid adenosyltransferase PduO/GlcC-like superfamily [SSF143744] (16-157)

Nearest PDB structures (foldseek):
  4clc-assembly1_C-2  TM=9.199E-01  e=8.013E-16  Saccharomyces cerevisiae
  4clc-assembly1_E-2  TM=9.397E-01  e=2.640E-15  Saccharomyces cerevisiae
  4clc-assembly1_A-2  TM=9.378E-01  e=3.350E-15  Saccharomyces cerevisiae
  4clc-assembly1_D-2  TM=9.248E-01  e=4.252E-15  Saccharomyces cerevisiae
  4clc-assembly1_B-2  TM=9.234E-01  e=3.425E-14  Saccharomyces cerevisiae

Mean predicted aligned error: 6.28 Å

Solvent-accessible surface area (backbone atoms only — not comparable to full-atom values): 9984 Å² total; per-residue (Å²): 132,81,86,69,82,70,56,66,72,57,51,50,48,55,62,64,72,46,57,32,83,67,84,53,65,67,55,38,44,51,49,49,49,46,30,36,56,58,44,58,81,45,95,58,30,29,40,41,38,32,29,35,68,88,66,53,72,61,31,76,50,62,51,46,86,81,65,58,72,66,41,54,52,52,29,52,12,10,40,46,33,13,71,74,68,66,37,30,5,34,51,54,28,48,54,27,58,76,66,75,45,51,71,33,80,70,67,75,39,87,65,46,84,57,42,32,46,52,25,10,9,39,58,36,37,34,65,96,51,95,56,62,58,22,34,40,23,32,28,55,62,59,40,56,54,25,34,44,45,51,53,52,32,44,44,52,50,48,68,74,66,53,77,74,85,77,89,79,76,85,78,76,80,83,73,87,75,91,129

Organism: Geotrichum candidum (NCBI:txid1173061)

pLDDT: mean 91.75, std 15.06, range [42.69, 98.94]

Sequence (179 aa):
MSVVDFELDVLDKHEQETILSSFNADVAFELGSLIRQRCLEYSQPVTINITLANQQVFFHALSRPGTNLDNQHWIQRKQRTVLRFGRSSFYMGTKLRKQGRTIETAFQIRDYEQYSVHGGGFPIRVRGTEGVVGVIAVSGLRQDLDHLVIYEALKAYIAANQPAPTTAGITKGLNDTGI

Radius of gyration: 19.71 Å; Cα contacts (8 Å, |Δi|>4): 299; chains: 1; bounding box: 74×56×40 Å